Protein AF-M1B037-F1 (afdb_monomer)

Secondary structure (DSSP, 8-state):
--------PPP-TTSPPPPP-SGGGGSS----------------------------------PPPPP----TTHHHHS-------SS---PPPGGGTSSS-------HHHHHHHHHHHHH-----HHHHHHHHHHHHHHHHHHHHHTT--S--TTSPPP----HHHHHHHHGGG---HHHHHHHHHHHHHHHHHTTHHHHHHHHHHHTTSS--

Mean predicted aligned error: 18.03 Å

Organism: Solanum tuberosum (NCBI:txid4113)

pLDDT: mean 73.57, std 20.54, range [32.69, 95.88]

Sequence (213 aa):
MSRLSFRPRPLDIHKKLPIVKSVKDFEDDDSQSNTRNQIIRLAAEAADIEVQHTSSKKFIPEIPIPEYVVVDTYERDYSRTFAQPTSYIHARGARAEIGEFVEYDLDNEDEDWLQDLNRERKALAAEKLETILHKLEVLDHKARERAGVITPTLNSPIPVLLSFDASVEALQSLTIKYGIFQSIYTYWKDKTSMKFLSTYSYTSMIINGHCNQ

Radius of gyration: 34.44 Å; Cα contacts (8 Å, |Δi|>4): 59; chains: 1; bounding box: 87×75×65 Å

Solvent-accessible surface area (backbone atoms only — not comparable to full-atom values): 14804 Å² total; per-residue (Å²): 136,85,77,81,79,84,67,91,67,82,80,60,87,83,61,79,75,88,78,82,86,51,87,74,71,71,77,78,82,87,79,81,90,84,83,91,86,87,90,85,91,86,88,84,91,79,92,78,95,67,92,72,86,72,89,70,82,67,84,66,82,74,76,83,77,83,86,84,79,88,65,89,58,48,75,76,77,51,75,91,76,83,76,85,66,98,60,84,88,79,86,67,72,72,82,79,76,56,80,91,78,67,86,45,76,77,49,73,67,54,50,54,51,52,49,57,58,32,71,82,44,90,74,77,55,69,73,56,49,26,45,50,55,37,50,50,53,53,50,26,52,53,43,27,51,74,72,69,56,78,69,83,56,94,92,56,65,58,80,83,64,58,48,70,68,61,49,51,67,73,49,55,87,72,74,67,58,66,71,58,52,51,52,50,50,52,52,52,51,52,51,52,48,41,68,58,54,57,64,51,52,60,51,52,54,64,66,68,70,77,79,88,131

Structure (mmCIF, N/CA/C/O backbone):
data_AF-M1B037-F1
#
_entry.id   AF-M1B037-F1
#
loop_
_atom_site.group_PDB
_atom_site.id
_atom_site.type_symbol
_atom_site.label_atom_id
_atom_site.label_alt_id
_atom_site.label_comp_id
_atom_site.label_asym_id
_atom_site.label_entity_id
_atom_site.label_seq_id
_atom_site.pdbx_PDB_ins_code
_atom_site.Cartn_x
_atom_site.Cartn_y
_atom_site.Cartn_z
_atom_site.occupancy
_atom_site.B_iso_or_equiv
_atom_site.auth_seq_id
_atom_site.auth_comp_id
_atom_site.auth_asym_id
_atom_site.auth_atom_id
_atom_site.pdbx_PDB_model_num
ATOM 1 N N . MET A 1 1 ? 51.257 -58.776 6.947 1.00 44.53 1 MET A N 1
ATOM 2 C CA . MET A 1 1 ? 50.626 -57.465 6.673 1.00 44.53 1 MET A CA 1
ATOM 3 C C . MET A 1 1 ? 51.730 -56.423 6.549 1.00 44.53 1 MET A C 1
ATOM 5 O O . MET A 1 1 ? 52.360 -56.101 7.548 1.00 44.53 1 MET A O 1
ATOM 9 N N . SER A 1 2 ? 52.047 -55.985 5.327 1.00 52.28 2 SER A N 1
ATOM 10 C CA . SER A 1 2 ? 53.075 -54.962 5.088 1.00 52.28 2 SER A CA 1
ATOM 11 C C . SER A 1 2 ? 52.478 -53.586 5.381 1.00 52.28 2 SER A C 1
ATOM 13 O O . SER A 1 2 ? 51.483 -53.206 4.766 1.00 52.28 2 SER A O 1
ATOM 15 N N . ARG A 1 3 ? 53.036 -52.861 6.358 1.00 64.94 3 ARG A N 1
ATOM 16 C CA . ARG A 1 3 ? 52.638 -51.479 6.657 1.00 64.94 3 ARG A CA 1
ATOM 17 C C . ARG A 1 3 ? 53.020 -50.614 5.457 1.00 64.94 3 ARG A C 1
ATOM 19 O O . ARG A 1 3 ? 54.206 -50.445 5.186 1.00 64.94 3 ARG A O 1
ATOM 26 N N . LEU A 1 4 ? 52.024 -50.064 4.759 1.00 62.50 4 LEU A N 1
ATOM 27 C CA . LEU A 1 4 ? 52.224 -49.012 3.763 1.00 62.50 4 LEU A CA 1
ATOM 28 C C . LEU A 1 4 ? 53.009 -47.880 4.433 1.00 62.50 4 LEU A C 1
ATOM 30 O O . LEU A 1 4 ? 52.524 -47.227 5.357 1.00 62.50 4 LEU A O 1
ATOM 34 N N . SER A 1 5 ? 54.263 -47.700 4.028 1.00 65.44 5 SER A N 1
ATOM 35 C CA . SER A 1 5 ? 55.103 -46.641 4.565 1.00 65.44 5 SER A CA 1
ATOM 36 C C . SER A 1 5 ? 54.577 -45.304 4.053 1.00 65.44 5 SER A C 1
ATOM 38 O O . SER A 1 5 ? 54.835 -44.929 2.907 1.00 65.44 5 SER A O 1
ATOM 40 N N . PHE A 1 6 ? 53.856 -44.571 4.895 1.00 63.38 6 PHE A N 1
ATOM 41 C CA . PHE A 1 6 ? 53.564 -43.168 4.645 1.00 63.38 6 PHE A CA 1
ATOM 42 C C . PHE A 1 6 ? 54.869 -42.391 4.789 1.00 63.38 6 PHE A C 1
ATOM 44 O O . PHE A 1 6 ? 55.281 -42.018 5.884 1.00 63.38 6 PHE A O 1
ATOM 51 N N . ARG A 1 7 ? 55.570 -42.198 3.672 1.00 76.81 7 ARG A N 1
ATOM 52 C CA . ARG A 1 7 ? 56.624 -41.191 3.609 1.00 76.81 7 ARG A CA 1
ATOM 53 C C . ARG A 1 7 ? 55.926 -39.848 3.417 1.00 76.81 7 ARG A C 1
ATOM 55 O O . ARG A 1 7 ? 55.154 -39.748 2.462 1.00 76.81 7 ARG A O 1
ATOM 62 N N . PRO A 1 8 ? 56.170 -38.837 4.263 1.00 71.62 8 PRO A N 1
ATOM 63 C CA . PRO A 1 8 ? 55.706 -37.488 3.981 1.00 71.62 8 PRO A CA 1
ATOM 64 C C . PRO A 1 8 ? 56.330 -37.048 2.652 1.00 71.62 8 PRO A C 1
ATOM 66 O O . PRO A 1 8 ? 57.522 -36.767 2.556 1.00 71.62 8 PRO A O 1
ATOM 69 N N . ARG A 1 9 ? 55.531 -37.102 1.585 1.00 70.88 9 ARG A N 1
ATOM 70 C CA . ARG A 1 9 ? 55.889 -36.576 0.270 1.00 70.88 9 ARG A CA 1
ATOM 71 C C . ARG A 1 9 ? 55.608 -35.075 0.351 1.00 70.88 9 ARG A C 1
ATOM 73 O O . ARG A 1 9 ? 54.485 -34.733 0.720 1.00 70.88 9 ARG A O 1
ATOM 80 N N . PRO A 1 10 ? 56.580 -34.195 0.059 1.00 75.06 10 PRO A N 1
ATOM 81 C CA . PRO A 1 10 ? 56.314 -32.765 -0.020 1.00 75.06 10 PRO A CA 1
ATOM 82 C C . PRO A 1 10 ? 55.111 -32.530 -0.936 1.00 75.06 10 PRO A C 1
ATOM 84 O O . PRO A 1 10 ? 55.075 -33.063 -2.048 1.00 75.06 10 PRO A O 1
ATOM 87 N N . LEU A 1 11 ? 54.103 -31.816 -0.434 1.00 71.31 11 LEU A N 1
ATOM 88 C CA . LEU A 1 11 ? 52.940 -31.449 -1.232 1.00 71.31 11 LEU A CA 1
ATOM 89 C C . LEU A 1 11 ? 53.423 -30.552 -2.371 1.00 71.31 11 LEU A C 1
ATOM 91 O O . LEU A 1 11 ? 54.051 -29.522 -2.134 1.00 71.31 11 LEU A O 1
ATOM 95 N N . ASP A 1 12 ? 53.156 -30.967 -3.604 1.00 77.88 12 ASP A N 1
ATOM 96 C CA . ASP A 1 12 ? 53.435 -30.144 -4.772 1.00 77.88 12 ASP A CA 1
ATOM 97 C C . ASP A 1 12 ? 52.377 -29.040 -4.853 1.00 77.88 12 ASP A C 1
ATOM 99 O O . ASP A 1 12 ? 51.238 -29.284 -5.250 1.00 77.88 12 ASP A O 1
ATOM 103 N N . ILE A 1 13 ? 52.756 -27.826 -4.453 1.00 81.62 13 ILE A N 1
ATOM 104 C CA . ILE A 1 13 ? 51.885 -26.642 -4.455 1.00 81.62 13 ILE A CA 1
ATOM 105 C C . ILE A 1 13 ? 51.474 -26.198 -5.868 1.00 81.62 13 ILE A C 1
ATOM 107 O O . ILE A 1 13 ? 50.550 -25.401 -6.011 1.00 81.62 13 ILE A O 1
ATOM 111 N N . HIS A 1 14 ? 52.134 -26.706 -6.913 1.00 80.88 14 HIS A N 1
ATOM 112 C CA . HIS A 1 14 ? 51.774 -26.443 -8.307 1.00 80.88 14 HIS A CA 1
ATOM 113 C C . HIS A 1 14 ? 50.830 -27.503 -8.881 1.00 80.88 14 HIS A C 1
ATOM 115 O O . HIS A 1 14 ? 50.286 -27.324 -9.977 1.00 80.88 14 HIS A O 1
ATOM 121 N N . LYS A 1 15 ? 50.586 -28.593 -8.145 1.00 82.75 15 LYS A N 1
ATOM 122 C CA . LYS A 1 15 ? 49.604 -29.599 -8.530 1.00 82.75 15 LYS A CA 1
ATOM 123 C C . LYS A 1 15 ? 48.201 -29.019 -8.352 1.00 82.75 15 LYS A C 1
ATOM 125 O O . LYS A 1 15 ? 47.735 -28.816 -7.233 1.00 82.75 15 LYS A O 1
ATOM 130 N N . LYS A 1 16 ? 47.510 -28.769 -9.469 1.00 79.19 16 LYS A N 1
ATOM 131 C CA . LYS A 1 16 ? 46.111 -28.319 -9.459 1.00 79.19 16 LYS A CA 1
ATOM 132 C C . LYS A 1 16 ? 45.246 -29.362 -8.751 1.00 79.19 16 LYS A C 1
ATOM 134 O O . LYS A 1 16 ? 45.268 -30.537 -9.121 1.00 79.19 16 LYS A O 1
ATOM 139 N N . LEU A 1 17 ? 44.503 -28.927 -7.738 1.00 77.81 17 LEU A N 1
ATOM 140 C CA . LEU A 1 17 ? 43.511 -29.766 -7.078 1.00 77.81 17 LEU A CA 1
ATOM 141 C C . LEU A 1 17 ? 42.306 -29.937 -8.014 1.00 77.81 17 LEU A C 1
ATOM 143 O O . LEU A 1 17 ? 41.888 -28.951 -8.628 1.00 77.81 17 LEU A O 1
ATOM 147 N N . PRO A 1 18 ? 41.750 -31.151 -8.147 1.00 74.88 18 PRO A N 1
ATOM 148 C CA . PRO A 1 18 ? 40.480 -31.328 -8.834 1.00 74.88 18 PRO A CA 1
ATOM 149 C C . PRO A 1 18 ? 39.398 -30.573 -8.052 1.00 74.88 18 PRO A C 1
ATOM 151 O O . PRO A 1 18 ? 39.202 -30.808 -6.861 1.00 74.88 18 PRO A O 1
ATOM 154 N N . ILE A 1 19 ? 38.747 -29.615 -8.713 1.00 77.06 19 ILE A N 1
ATOM 155 C CA . ILE A 1 19 ? 37.630 -28.857 -8.146 1.00 77.06 19 ILE A CA 1
ATOM 156 C C . ILE A 1 19 ? 36.355 -29.534 -8.622 1.00 77.06 19 ILE A C 1
ATOM 158 O O . ILE A 1 19 ? 36.081 -29.553 -9.821 1.00 77.06 19 ILE A O 1
ATOM 162 N N . VAL A 1 20 ? 35.585 -30.054 -7.677 1.00 75.19 20 VAL A N 1
ATOM 163 C CA . VAL A 1 20 ? 34.241 -30.571 -7.924 1.00 75.19 20 VAL A CA 1
ATOM 164 C C . VAL A 1 20 ? 33.295 -29.382 -8.063 1.00 75.19 20 VAL A C 1
ATOM 166 O O . VAL A 1 20 ? 33.228 -28.542 -7.163 1.00 75.19 20 VAL A O 1
ATOM 169 N N . LYS A 1 21 ? 32.595 -29.278 -9.195 1.00 76.06 21 LYS A N 1
ATOM 170 C CA . LYS A 1 21 ? 31.658 -28.178 -9.472 1.00 76.06 21 LYS A CA 1
ATOM 171 C C . LYS A 1 21 ? 30.211 -28.594 -9.244 1.00 76.06 21 LYS A C 1
ATOM 173 O O . LYS A 1 21 ? 29.384 -27.744 -8.925 1.00 76.06 21 LYS A O 1
ATOM 178 N N . SER A 1 22 ? 29.905 -29.880 -9.397 1.00 73.50 22 SER A N 1
ATOM 179 C CA . SER A 1 22 ? 28.562 -30.417 -9.199 1.00 73.50 22 SER A CA 1
ATOM 180 C C . SER A 1 22 ? 28.588 -31.822 -8.596 1.00 73.50 22 SER A C 1
ATOM 182 O O . SER A 1 22 ? 29.560 -32.554 -8.746 1.00 73.50 22 SER A O 1
ATOM 184 N N . VAL A 1 23 ? 27.489 -32.229 -7.949 1.00 66.69 23 VAL A N 1
ATOM 185 C CA . VAL A 1 23 ? 27.325 -33.587 -7.385 1.00 66.69 23 VAL A CA 1
ATOM 186 C C . VAL A 1 23 ? 27.396 -34.674 -8.474 1.00 66.69 23 VAL A C 1
ATOM 188 O O . VAL A 1 23 ? 27.691 -35.825 -8.182 1.00 66.69 23 VAL A O 1
ATOM 191 N N . LYS A 1 24 ? 27.187 -34.308 -9.744 1.00 66.38 24 LYS A N 1
ATOM 192 C CA . LYS A 1 24 ? 27.327 -35.202 -10.901 1.00 66.38 24 LYS A CA 1
ATOM 193 C C . LYS A 1 24 ? 28.780 -35.538 -11.242 1.00 66.38 24 LYS A C 1
ATOM 195 O O . LYS A 1 24 ? 29.014 -36.569 -11.857 1.00 66.38 24 LYS A O 1
ATOM 200 N N . ASP A 1 25 ? 29.742 -34.726 -10.800 1.00 63.06 25 ASP A N 1
ATOM 201 C CA . ASP A 1 25 ? 31.170 -34.938 -11.078 1.00 63.06 25 ASP A CA 1
ATOM 202 C C . ASP A 1 25 ? 31.773 -36.076 -10.223 1.00 63.06 25 ASP A C 1
ATOM 204 O O . ASP A 1 25 ? 32.954 -36.385 -10.358 1.00 63.06 25 ASP A O 1
ATOM 208 N N . PHE A 1 26 ? 30.990 -36.689 -9.326 1.00 62.62 26 PHE A N 1
ATOM 209 C CA . PHE A 1 26 ? 31.418 -37.829 -8.507 1.00 62.62 26 PHE A CA 1
ATOM 210 C C . PHE A 1 26 ? 31.247 -39.190 -9.195 1.00 62.62 26 PHE A C 1
ATOM 212 O O . PHE A 1 26 ? 31.821 -40.166 -8.723 1.00 62.62 26 PHE A O 1
ATOM 219 N N . GLU A 1 27 ? 30.481 -39.274 -10.284 1.00 59.19 27 GLU A N 1
ATOM 220 C CA . GLU A 1 27 ? 30.089 -40.561 -10.884 1.00 59.19 27 GLU A CA 1
ATOM 221 C C . GLU A 1 27 ? 31.031 -41.033 -12.013 1.00 59.19 27 GLU A C 1
ATOM 223 O O . GLU A 1 27 ? 30.877 -42.151 -12.495 1.00 59.19 27 GLU A O 1
ATOM 228 N N . ASP A 1 28 ? 32.000 -40.213 -12.448 1.00 57.12 28 ASP A N 1
ATOM 229 C CA . ASP A 1 28 ? 32.722 -40.419 -13.722 1.00 57.12 28 ASP A CA 1
ATOM 230 C C . ASP A 1 28 ? 34.193 -40.886 -13.588 1.00 57.12 28 ASP A C 1
ATOM 232 O O . ASP A 1 28 ? 34.910 -40.938 -14.585 1.00 57.12 28 ASP A O 1
ATOM 236 N N . ASP A 1 29 ? 34.680 -41.242 -12.389 1.00 52.41 29 ASP A N 1
ATOM 237 C CA . ASP A 1 29 ? 36.108 -41.572 -12.161 1.00 52.41 29 ASP A CA 1
ATOM 238 C C . ASP A 1 29 ? 36.366 -43.034 -11.746 1.00 52.41 29 ASP A C 1
ATOM 240 O O . ASP A 1 29 ? 37.023 -43.313 -10.745 1.00 52.41 29 ASP A O 1
ATOM 244 N N . ASP A 1 30 ? 35.878 -43.981 -12.552 1.00 41.03 30 ASP A N 1
ATOM 245 C CA . ASP A 1 30 ? 36.206 -45.411 -12.442 1.00 41.03 30 ASP A CA 1
ATOM 246 C C . ASP A 1 30 ? 36.771 -45.972 -13.769 1.00 41.03 30 ASP A C 1
ATOM 248 O O . ASP A 1 30 ? 36.267 -46.941 -14.333 1.00 41.03 30 ASP A O 1
ATOM 252 N N . SER A 1 31 ? 37.854 -45.392 -14.315 1.00 36.59 31 SER A N 1
ATOM 253 C CA . SER A 1 31 ? 38.720 -46.141 -15.256 1.00 36.59 31 SER A CA 1
ATOM 254 C C . SER A 1 31 ? 40.162 -45.615 -15.419 1.00 36.59 31 SER A C 1
ATOM 256 O O . SER A 1 31 ? 40.457 -44.666 -16.130 1.00 36.59 31 SER A O 1
ATOM 258 N N . GLN A 1 32 ? 41.087 -46.360 -14.804 1.00 35.56 32 GLN A N 1
ATOM 259 C CA . GLN A 1 32 ? 42.407 -46.773 -15.316 1.00 35.56 32 GLN A CA 1
ATOM 260 C C . GLN A 1 32 ? 43.392 -45.740 -15.922 1.00 35.56 32 GLN A C 1
ATOM 262 O O . GLN A 1 32 ? 43.312 -45.336 -17.074 1.00 35.56 32 GLN A O 1
ATOM 267 N N . SER A 1 33 ? 44.489 -45.536 -15.177 1.00 40.16 33 SER A N 1
ATOM 268 C CA . SER A 1 33 ? 45.890 -45.720 -15.616 1.00 40.16 33 SER A CA 1
ATOM 269 C C . SER A 1 33 ? 46.220 -45.447 -17.094 1.00 40.16 33 SER A C 1
ATOM 271 O O . SER A 1 33 ? 45.993 -46.310 -17.938 1.00 40.16 33 SER A O 1
ATOM 273 N N . ASN A 1 34 ? 47.013 -44.403 -17.372 1.00 33.03 34 ASN A N 1
ATOM 274 C CA . ASN A 1 34 ? 48.073 -44.547 -18.372 1.00 33.03 34 ASN A CA 1
ATOM 275 C C . ASN A 1 34 ? 49.327 -43.720 -18.072 1.00 33.03 34 ASN A C 1
ATOM 277 O O . ASN A 1 34 ? 49.324 -42.504 -17.899 1.00 33.03 34 ASN A O 1
ATOM 281 N N . THR A 1 35 ? 50.422 -44.466 -18.003 1.00 35.28 35 THR A N 1
ATOM 282 C CA . THR A 1 35 ? 51.806 -44.026 -17.862 1.00 35.28 35 THR A CA 1
ATOM 283 C C . THR A 1 35 ? 52.361 -43.732 -19.262 1.00 35.28 35 THR A C 1
ATOM 285 O O . THR A 1 35 ? 51.946 -44.394 -20.208 1.00 35.28 35 THR A O 1
ATOM 288 N N . ARG A 1 36 ? 53.422 -42.905 -19.343 1.00 34.00 36 ARG A N 1
ATOM 289 C CA . ARG A 1 36 ? 54.514 -42.962 -20.354 1.00 34.00 36 ARG A CA 1
ATOM 290 C C . ARG A 1 36 ? 54.384 -42.037 -21.580 1.00 34.00 36 ARG A C 1
ATOM 292 O O . ARG A 1 36 ? 53.409 -42.119 -22.309 1.00 34.00 36 ARG A O 1
ATOM 299 N N . ASN A 1 37 ? 55.421 -41.199 -21.769 1.00 33.72 37 ASN A N 1
ATOM 300 C CA . ASN A 1 37 ? 56.045 -40.674 -23.014 1.00 33.72 37 ASN A CA 1
ATOM 301 C C . ASN A 1 37 ? 56.739 -39.333 -22.658 1.00 33.72 37 ASN A C 1
ATOM 303 O O . ASN A 1 37 ? 56.068 -38.323 -22.516 1.00 33.72 37 ASN A O 1
ATOM 307 N N . GLN A 1 38 ? 57.998 -39.230 -22.212 1.00 36.53 38 GLN A N 1
ATOM 308 C CA . GLN A 1 38 ? 59.303 -39.590 -22.793 1.00 36.53 38 GLN A CA 1
ATOM 309 C C . GLN A 1 38 ? 59.711 -38.818 -24.086 1.00 36.53 38 GLN A C 1
ATOM 311 O O . GLN A 1 38 ? 59.417 -39.248 -25.188 1.00 36.53 38 GLN A O 1
ATOM 316 N N . ILE A 1 39 ? 60.539 -37.775 -23.844 1.00 42.75 39 ILE A N 1
ATOM 317 C CA . ILE A 1 39 ? 61.789 -37.323 -24.522 1.00 42.75 39 ILE A CA 1
ATOM 318 C C . ILE A 1 39 ? 61.742 -36.332 -25.737 1.00 42.75 39 ILE A C 1
ATOM 320 O O . ILE A 1 39 ? 61.012 -36.523 -26.697 1.00 42.75 39 ILE A O 1
ATOM 324 N N . ILE A 1 40 ? 62.708 -35.380 -25.692 1.00 35.03 40 ILE A N 1
ATOM 325 C CA . ILE A 1 40 ? 63.546 -34.739 -26.760 1.00 35.03 40 ILE A CA 1
ATOM 326 C C . ILE A 1 40 ? 63.123 -33.303 -27.164 1.00 35.03 40 ILE A C 1
ATOM 328 O O . ILE A 1 40 ? 62.088 -33.126 -27.782 1.00 35.03 40 ILE A O 1
ATOM 332 N N . ARG A 1 41 ? 63.759 -32.207 -26.687 1.00 35.97 41 ARG A N 1
ATOM 333 C CA . ARG A 1 41 ? 65.075 -31.569 -27.026 1.00 35.97 41 ARG A CA 1
ATOM 334 C C . ARG A 1 41 ? 65.222 -31.106 -28.496 1.00 35.97 41 ARG A C 1
ATOM 336 O O . ARG A 1 41 ? 65.415 -31.952 -29.349 1.00 35.97 41 ARG A O 1
ATOM 343 N N . LEU A 1 42 ? 65.313 -29.796 -28.769 1.00 34.38 42 LEU A N 1
ATOM 344 C CA . LEU A 1 42 ? 66.545 -29.024 -29.081 1.00 34.38 42 LEU A CA 1
ATOM 345 C C . LEU A 1 42 ? 66.226 -27.682 -29.791 1.00 34.38 42 LEU A C 1
ATOM 347 O O . LEU A 1 42 ? 65.181 -27.519 -30.405 1.00 34.38 42 LEU A O 1
ATOM 351 N N . ALA A 1 43 ? 67.161 -26.743 -29.639 1.00 36.75 43 ALA A N 1
ATOM 352 C CA . ALA A 1 43 ? 67.192 -25.337 -30.045 1.00 36.75 43 ALA A CA 1
ATOM 353 C C . ALA A 1 43 ? 67.131 -25.044 -31.561 1.00 36.75 43 ALA A C 1
ATOM 355 O O . ALA A 1 43 ? 67.559 -25.883 -32.348 1.00 36.75 43 ALA A O 1
ATOM 356 N N . ALA A 1 44 ? 66.741 -23.815 -31.938 1.00 32.81 44 ALA A N 1
ATOM 357 C CA . ALA A 1 44 ? 67.608 -22.831 -32.622 1.00 32.81 44 ALA A CA 1
ATOM 358 C C . ALA A 1 44 ? 66.837 -21.555 -33.036 1.00 32.81 44 ALA A C 1
ATOM 360 O O . ALA A 1 44 ? 65.683 -21.612 -33.450 1.00 32.81 44 ALA A O 1
ATOM 361 N N . GLU A 1 45 ? 67.524 -20.419 -32.902 1.00 38.28 45 GLU A N 1
ATOM 362 C CA . GLU A 1 45 ? 67.218 -19.078 -33.415 1.00 38.28 45 GLU A CA 1
ATOM 363 C C . GLU A 1 45 ? 66.910 -19.020 -34.919 1.00 38.28 45 GLU A C 1
ATOM 365 O O . GLU A 1 45 ? 67.582 -19.678 -35.708 1.00 38.28 45 GLU A O 1
ATOM 370 N N . ALA A 1 46 ? 65.993 -18.130 -35.312 1.00 32.69 46 ALA A N 1
ATOM 371 C CA . ALA A 1 46 ? 66.254 -16.954 -36.160 1.00 32.69 46 ALA A CA 1
ATOM 372 C C . ALA A 1 46 ? 64.932 -16.395 -36.716 1.00 32.69 46 ALA A C 1
ATOM 374 O O . ALA A 1 46 ? 63.979 -17.126 -36.970 1.00 32.69 46 ALA A O 1
ATOM 375 N N . ALA A 1 47 ? 64.891 -15.073 -36.840 1.00 42.88 47 ALA A N 1
ATOM 376 C CA . ALA A 1 47 ? 63.767 -14.280 -37.308 1.00 42.88 47 ALA A CA 1
ATOM 377 C C . ALA A 1 47 ? 63.318 -14.653 -38.729 1.00 42.88 47 ALA A C 1
ATOM 379 O O . ALA A 1 47 ? 64.162 -14.878 -39.586 1.00 42.88 47 ALA A O 1
ATOM 380 N N . ASP A 1 48 ? 62.005 -14.644 -38.971 1.00 33.78 48 ASP A N 1
ATOM 381 C CA . ASP A 1 48 ? 61.403 -13.804 -40.009 1.00 33.78 48 ASP A CA 1
ATOM 382 C C . ASP A 1 48 ? 59.871 -13.781 -39.890 1.00 33.78 48 ASP A C 1
ATOM 384 O O . ASP A 1 48 ? 59.226 -14.681 -39.351 1.00 33.78 48 ASP A O 1
ATOM 388 N N . ILE A 1 49 ? 59.310 -12.654 -40.316 1.00 48.28 49 ILE A N 1
ATOM 389 C CA . ILE A 1 49 ? 57.905 -12.274 -40.216 1.00 48.28 49 ILE A CA 1
ATOM 390 C C . ILE A 1 49 ? 57.074 -13.153 -41.153 1.00 48.28 49 ILE A C 1
ATOM 392 O O . ILE A 1 49 ? 57.022 -12.916 -42.353 1.00 48.28 49 ILE A O 1
ATOM 396 N N . GLU A 1 50 ? 56.346 -14.111 -40.589 1.00 37.84 50 GLU A N 1
ATOM 397 C CA . GLU A 1 50 ? 55.145 -14.664 -41.207 1.00 37.84 50 GLU A CA 1
ATOM 398 C C . GLU A 1 50 ? 54.185 -15.079 -40.090 1.00 37.84 50 GLU A C 1
ATOM 400 O O . GLU A 1 50 ? 54.546 -15.809 -39.165 1.00 37.84 50 GLU A O 1
ATOM 405 N N . VAL A 1 51 ? 52.963 -14.541 -40.122 1.00 42.16 51 VAL A N 1
ATOM 406 C CA . VAL A 1 51 ? 51.929 -14.782 -39.109 1.00 42.16 51 VAL A CA 1
ATOM 407 C C . VAL A 1 51 ? 51.468 -16.236 -39.222 1.00 42.16 51 VAL A C 1
ATOM 409 O O . VAL A 1 51 ? 50.489 -16.556 -39.891 1.00 42.16 51 VAL A O 1
ATOM 412 N N . GLN A 1 52 ? 52.191 -17.136 -38.558 1.00 35.88 52 GLN A N 1
ATOM 413 C CA . GLN A 1 52 ? 51.740 -18.495 -38.312 1.00 35.88 52 GLN A CA 1
ATOM 414 C C . GLN A 1 52 ? 50.532 -18.434 -37.380 1.00 35.88 52 GLN A C 1
ATOM 416 O O . GLN A 1 52 ? 50.627 -18.047 -36.212 1.00 35.88 52 GLN A O 1
ATOM 421 N N . HIS A 1 53 ? 49.382 -18.840 -37.913 1.00 48.47 53 HIS A N 1
ATOM 422 C CA . HIS A 1 53 ? 48.172 -19.132 -37.162 1.00 48.47 53 HIS A CA 1
ATOM 423 C C . HIS A 1 53 ? 48.457 -20.315 -36.222 1.00 48.47 53 HIS A C 1
ATOM 425 O O . HIS A 1 53 ? 48.193 -21.475 -36.531 1.00 48.47 5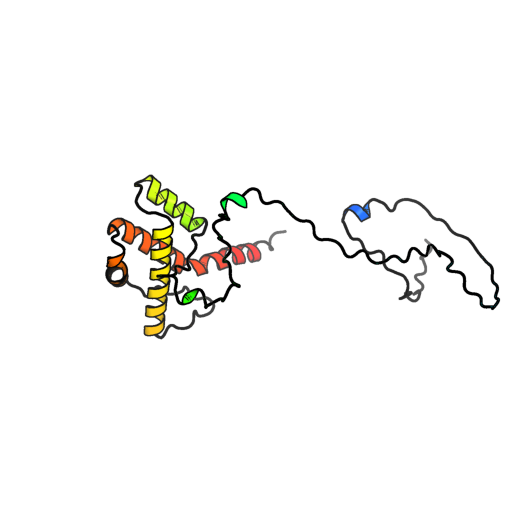3 HIS A O 1
ATOM 431 N N . THR A 1 54 ? 49.081 -20.028 -35.080 1.00 36.72 54 THR A N 1
ATOM 432 C CA . THR A 1 54 ? 49.315 -21.017 -34.034 1.00 36.72 54 THR A CA 1
ATOM 433 C C . THR A 1 54 ? 47.990 -21.251 -33.326 1.00 36.72 54 THR A C 1
ATOM 435 O O . THR A 1 54 ? 47.470 -20.385 -32.621 1.00 36.72 54 THR A O 1
ATOM 438 N N . SER A 1 55 ? 47.427 -22.444 -33.515 1.00 50.53 55 SER A N 1
ATOM 439 C CA . SER A 1 55 ? 46.290 -22.959 -32.755 1.00 50.53 55 SER A CA 1
ATOM 440 C C . SER A 1 55 ? 46.706 -23.209 -31.301 1.00 50.53 55 SER A C 1
ATOM 442 O O . SER A 1 55 ? 46.763 -24.340 -30.821 1.00 50.53 55 SER A O 1
ATOM 444 N N . SER A 1 56 ? 47.036 -22.142 -30.584 1.00 45.81 56 SER A N 1
ATOM 445 C CA . SER A 1 56 ? 47.176 -22.154 -29.141 1.00 45.81 56 SER A CA 1
ATOM 446 C C . SER A 1 56 ? 45.782 -21.930 -28.566 1.00 45.81 56 SER A C 1
ATOM 448 O O . SER A 1 56 ? 45.360 -20.801 -28.324 1.00 45.81 56 SER A O 1
ATOM 450 N N . LYS A 1 57 ? 45.034 -23.024 -28.357 1.00 54.34 57 LYS A N 1
ATOM 451 C CA . LYS A 1 57 ? 43.864 -23.017 -27.467 1.00 54.34 57 LYS A CA 1
ATOM 452 C C . LYS A 1 57 ? 44.363 -22.739 -26.049 1.00 54.34 57 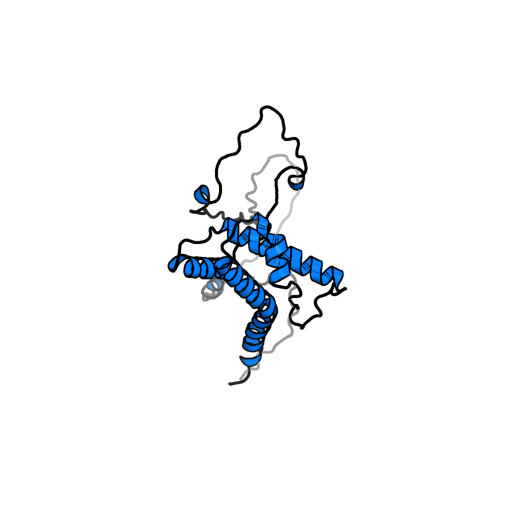LYS A C 1
ATOM 454 O O . LYS A 1 57 ? 44.524 -23.638 -25.229 1.00 54.34 57 LYS A O 1
ATOM 459 N N . LYS A 1 58 ? 44.657 -21.469 -25.774 1.00 54.84 58 LYS A N 1
ATOM 460 C CA . LYS A 1 58 ? 44.681 -20.936 -24.421 1.00 54.84 58 LYS A CA 1
ATOM 461 C C . LYS A 1 58 ? 43.270 -21.184 -23.898 1.00 54.84 58 LYS A C 1
ATOM 463 O O . LYS A 1 58 ? 42.311 -20.741 -24.524 1.00 54.84 58 LYS A O 1
ATOM 468 N N . PHE A 1 59 ? 43.140 -21.937 -22.809 1.00 57.56 59 PHE A N 1
ATOM 469 C CA . PHE A 1 59 ? 41.924 -21.939 -22.002 1.00 57.56 59 PHE A CA 1
ATOM 470 C C . PHE A 1 59 ? 41.743 -20.503 -21.500 1.00 57.56 59 PHE A C 1
ATOM 472 O O . PHE A 1 59 ? 42.256 -20.129 -20.448 1.00 57.56 59 PHE A O 1
ATOM 479 N N . ILE A 1 60 ? 41.102 -19.669 -22.316 1.00 63.81 60 ILE A N 1
ATOM 480 C CA . ILE A 1 60 ? 40.505 -18.431 -21.850 1.00 63.81 60 ILE A CA 1
ATOM 481 C C . ILE A 1 60 ? 39.405 -18.918 -20.906 1.00 63.81 60 ILE A C 1
ATOM 483 O O . ILE A 1 60 ? 38.580 -19.722 -21.347 1.00 63.81 60 ILE A O 1
ATOM 487 N N . PRO A 1 61 ? 39.418 -18.555 -19.614 1.00 65.69 61 PRO A N 1
ATOM 488 C CA . PRO A 1 61 ? 38.261 -18.798 -18.775 1.00 65.69 61 PRO A CA 1
ATOM 489 C C . PRO A 1 61 ? 37.097 -18.056 -19.429 1.00 65.69 61 PRO A C 1
ATOM 491 O O . PRO A 1 61 ? 37.063 -16.827 -19.431 1.00 65.69 61 PRO A O 1
ATOM 494 N N . GLU A 1 62 ? 36.217 -18.809 -20.085 1.00 76.25 62 GLU A N 1
ATOM 495 C CA . GLU A 1 62 ? 34.989 -18.283 -20.657 1.00 76.25 62 GLU A CA 1
ATOM 496 C C . GLU A 1 62 ? 34.206 -17.675 -19.500 1.00 76.25 62 GLU A C 1
ATOM 498 O O . GLU A 1 62 ? 33.872 -18.360 -18.529 1.00 76.25 62 GLU A O 1
ATOM 503 N N . ILE A 1 63 ? 34.037 -16.355 -19.550 1.00 82.25 63 ILE A N 1
ATOM 504 C CA . ILE A 1 63 ? 33.275 -15.635 -18.539 1.00 82.25 63 ILE A CA 1
ATOM 505 C C . ILE A 1 63 ? 31.837 -16.139 -18.686 1.00 82.25 63 ILE A C 1
ATOM 507 O O . ILE A 1 63 ? 31.271 -15.974 -19.769 1.00 82.25 63 ILE A O 1
ATOM 511 N N . PRO A 1 64 ? 31.254 -16.777 -17.657 1.00 86.75 64 PRO A N 1
ATOM 512 C CA . PRO A 1 64 ? 29.906 -17.308 -17.764 1.00 86.75 64 PRO A CA 1
ATOM 513 C C . PRO A 1 64 ? 28.931 -16.169 -18.072 1.00 86.75 64 PRO A C 1
ATOM 515 O O . PRO A 1 64 ? 28.931 -15.135 -17.401 1.00 86.75 64 PRO A O 1
ATOM 518 N N . ILE A 1 65 ? 28.119 -16.366 -19.109 1.00 88.50 65 ILE A N 1
ATOM 519 C CA . ILE A 1 65 ? 27.054 -15.442 -19.497 1.00 88.50 65 ILE A CA 1
ATOM 520 C C . ILE A 1 65 ? 25.838 -15.757 -18.613 1.00 88.50 65 ILE A C 1
ATOM 522 O O . ILE A 1 65 ? 25.468 -16.929 -18.519 1.00 88.50 65 ILE A O 1
ATOM 526 N N . PRO A 1 66 ? 25.219 -14.764 -17.950 1.00 92.88 66 PRO A N 1
ATOM 527 C CA . PRO A 1 66 ? 24.025 -15.009 -17.152 1.00 92.88 66 PRO A CA 1
ATOM 528 C C . PRO A 1 66 ? 22.863 -15.470 -18.038 1.00 92.88 66 PRO A C 1
ATOM 530 O O . PRO A 1 66 ? 22.637 -14.930 -19.123 1.00 92.88 66 PRO A O 1
ATOM 533 N N . GLU A 1 67 ? 22.107 -16.450 -17.552 1.00 92.25 67 GLU A N 1
ATOM 534 C CA . GLU A 1 67 ? 20.839 -16.843 -18.164 1.00 92.25 67 GLU A CA 1
ATOM 535 C C . GLU A 1 67 ? 19.770 -15.784 -17.865 1.00 92.25 67 GLU A C 1
ATOM 537 O O . GLU A 1 67 ? 19.742 -15.202 -16.777 1.00 92.25 67 GLU A O 1
ATOM 542 N N . TYR A 1 68 ? 18.889 -15.526 -18.833 1.00 90.06 68 TYR A N 1
ATOM 543 C CA . TYR A 1 68 ? 17.723 -14.669 -18.632 1.00 90.06 68 TYR A CA 1
ATOM 544 C C . TYR A 1 68 ? 16.461 -15.522 -18.527 1.00 90.06 68 TYR A C 1
ATOM 546 O O . TYR A 1 68 ? 16.347 -16.575 -19.155 1.00 90.06 68 TYR A O 1
ATOM 554 N N . VAL A 1 69 ? 15.501 -15.039 -17.745 1.00 93.25 69 VAL A N 1
ATOM 555 C CA . VAL A 1 69 ? 14.204 -15.686 -17.547 1.00 93.25 69 VAL A CA 1
ATOM 556 C C . VAL A 1 69 ? 13.125 -14.769 -18.102 1.00 93.25 69 VAL A C 1
ATOM 558 O O . VAL A 1 69 ? 13.114 -13.571 -17.816 1.00 93.25 69 VAL A O 1
ATOM 561 N N . VAL A 1 70 ? 12.226 -15.328 -18.910 1.00 91.31 70 VAL A N 1
ATOM 562 C CA . VAL A 1 70 ? 11.022 -14.624 -19.361 1.00 91.31 70 VAL A CA 1
ATOM 563 C C . VAL A 1 70 ? 9.969 -14.751 -18.267 1.00 91.31 70 VAL A C 1
ATOM 565 O O . VAL A 1 70 ? 9.663 -15.856 -17.829 1.00 91.31 70 VAL A O 1
ATOM 568 N N . VAL A 1 71 ? 9.448 -13.615 -17.808 1.00 95.19 71 VAL A N 1
ATOM 569 C CA . VAL A 1 71 ? 8.429 -13.556 -16.756 1.00 95.19 71 VAL A CA 1
ATOM 570 C C . VAL A 1 71 ? 7.063 -13.376 -17.408 1.00 95.19 71 VAL A C 1
ATOM 572 O O . VAL A 1 71 ? 6.793 -12.333 -18.002 1.00 95.19 71 VAL A O 1
ATOM 575 N N . ASP A 1 72 ? 6.193 -14.375 -17.273 1.00 95.00 72 ASP A N 1
ATOM 576 C CA . ASP A 1 72 ? 4.876 -14.389 -17.925 1.00 95.00 72 ASP A CA 1
ATOM 577 C C . ASP A 1 72 ? 3.963 -13.231 -17.481 1.00 95.00 72 ASP A C 1
ATOM 579 O O . ASP A 1 72 ? 3.119 -12.768 -18.249 1.00 95.00 72 ASP A O 1
ATOM 583 N N . THR A 1 73 ? 4.127 -12.734 -16.251 1.00 94.81 73 THR A N 1
ATOM 584 C CA . THR A 1 73 ? 3.307 -11.643 -15.697 1.00 94.81 73 THR A CA 1
ATOM 585 C C . THR A 1 73 ? 3.783 -10.249 -16.104 1.00 94.81 73 THR A C 1
ATOM 587 O O . THR A 1 73 ? 3.061 -9.282 -15.877 1.00 94.81 73 THR A O 1
ATOM 590 N N . TYR A 1 74 ? 4.941 -10.126 -16.765 1.00 93.19 74 TYR A N 1
ATOM 591 C CA . TYR A 1 74 ? 5.596 -8.840 -17.027 1.00 93.19 74 TYR A CA 1
ATOM 592 C C . TYR A 1 74 ? 4.684 -7.813 -17.714 1.00 93.19 74 TYR A C 1
ATOM 594 O O . TYR A 1 74 ? 4.573 -6.678 -17.259 1.00 93.19 74 TYR A O 1
ATOM 602 N N . GLU A 1 75 ? 3.981 -8.217 -18.776 1.00 91.75 75 GLU A N 1
ATOM 603 C CA . GLU A 1 75 ? 3.078 -7.327 -19.527 1.00 91.75 75 GLU A CA 1
ATOM 604 C C . GLU A 1 75 ? 1.836 -6.909 -18.728 1.00 91.75 75 GLU A C 1
ATOM 606 O O . GLU A 1 75 ? 1.158 -5.943 -19.077 1.00 91.75 75 GLU A O 1
ATOM 611 N N . ARG A 1 76 ? 1.513 -7.657 -17.671 1.00 90.06 76 ARG A N 1
ATOM 612 C CA . ARG A 1 76 ? 0.396 -7.383 -16.768 1.00 90.06 76 ARG A CA 1
ATOM 613 C C . ARG A 1 76 ? 0.815 -6.430 -15.650 1.00 90.06 76 ARG A C 1
ATOM 615 O O . ARG A 1 76 ? 0.042 -5.545 -15.300 1.00 90.06 76 ARG A O 1
ATOM 622 N N . ASP A 1 77 ? 2.029 -6.608 -15.139 1.00 90.94 77 ASP A N 1
ATOM 623 C CA . ASP A 1 77 ? 2.572 -5.856 -14.005 1.00 90.94 77 ASP A CA 1
ATOM 624 C C . ASP A 1 77 ? 3.134 -4.490 -14.445 1.00 90.94 77 ASP A C 1
ATOM 626 O O . ASP A 1 77 ? 3.067 -3.511 -13.704 1.00 90.94 77 ASP A O 1
ATOM 630 N N . TYR A 1 78 ? 3.638 -4.388 -15.682 1.00 90.50 78 TYR A N 1
ATOM 631 C CA . TYR A 1 78 ? 4.214 -3.161 -16.233 1.00 90.50 78 TYR A CA 1
ATOM 632 C C . TYR A 1 78 ? 3.415 -2.638 -17.428 1.00 90.50 78 TYR A C 1
ATOM 634 O O . TYR A 1 78 ? 3.569 -3.077 -18.568 1.00 90.50 78 TYR A O 1
ATOM 642 N N . SER A 1 79 ? 2.591 -1.618 -17.184 1.00 89.94 79 SER A N 1
ATOM 643 C CA . SER A 1 79 ? 1.856 -0.936 -18.253 1.00 89.94 79 SER A CA 1
ATOM 644 C C . SER A 1 79 ? 2.776 -0.066 -19.128 1.00 89.94 79 SER A C 1
ATOM 646 O O . SER A 1 79 ? 3.609 0.694 -18.631 1.00 89.94 79 SER A O 1
ATOM 648 N N . ARG A 1 80 ? 2.595 -0.117 -20.454 1.00 89.31 80 ARG A N 1
ATOM 649 C CA . ARG A 1 80 ? 3.378 0.659 -21.437 1.00 89.31 80 ARG A CA 1
ATOM 650 C C . ARG A 1 80 ? 2.827 2.079 -21.623 1.00 89.31 80 ARG A C 1
ATOM 652 O O . ARG A 1 80 ? 2.381 2.444 -22.707 1.00 89.31 80 ARG A O 1
ATOM 659 N N . THR A 1 81 ? 2.820 2.875 -20.558 1.00 90.88 81 THR A N 1
ATOM 660 C CA . THR A 1 81 ? 2.221 4.228 -20.540 1.00 90.88 81 THR A CA 1
ATOM 661 C C . THR A 1 81 ? 3.211 5.358 -20.832 1.00 90.88 81 THR A C 1
ATOM 663 O O . THR A 1 81 ? 2.806 6.511 -20.971 1.00 90.88 81 THR A O 1
ATOM 666 N N . PHE A 1 82 ? 4.507 5.055 -20.953 1.00 90.62 82 PHE A N 1
ATOM 667 C CA . PHE A 1 82 ? 5.533 6.061 -21.215 1.00 90.62 82 PHE A CA 1
ATOM 668 C C . PHE A 1 82 ? 5.410 6.646 -22.631 1.00 90.62 82 PHE A C 1
ATOM 670 O O . PHE A 1 82 ? 5.611 5.950 -23.626 1.00 90.62 82 PHE A O 1
ATOM 677 N N . ALA A 1 83 ? 5.138 7.950 -22.717 1.00 92.38 83 ALA A N 1
ATOM 678 C CA . ALA A 1 83 ? 5.180 8.715 -23.958 1.00 92.38 83 ALA A CA 1
ATOM 679 C C . ALA A 1 83 ? 6.512 9.470 -24.052 1.00 92.38 83 ALA A C 1
ATOM 681 O O . ALA A 1 83 ? 6.785 10.360 -23.245 1.00 92.38 83 ALA A O 1
ATOM 682 N N . GLN A 1 84 ? 7.346 9.117 -25.034 1.00 93.12 84 GLN A N 1
ATOM 683 C CA . GLN A 1 84 ? 8.663 9.728 -25.201 1.00 93.12 84 GLN A CA 1
ATOM 684 C C . GLN A 1 84 ? 8.533 11.226 -25.545 1.00 93.12 84 GLN A C 1
ATOM 686 O O . GLN A 1 84 ? 7.935 11.562 -26.571 1.00 93.12 84 GLN A O 1
ATOM 691 N N . PRO A 1 85 ? 9.101 12.137 -24.731 1.00 93.44 85 PRO A N 1
ATOM 692 C CA . PRO A 1 85 ? 9.095 13.561 -25.039 1.00 93.44 85 PRO A CA 1
ATOM 693 C C . PRO A 1 85 ? 10.046 13.892 -26.198 1.00 93.44 85 PRO A C 1
ATOM 695 O O . PRO A 1 85 ? 11.002 13.169 -26.477 1.00 93.44 85 PRO A O 1
ATOM 698 N N . THR A 1 86 ? 9.815 15.031 -26.854 1.00 95.88 86 THR A N 1
ATOM 699 C CA . THR A 1 86 ? 10.672 15.530 -27.948 1.00 95.88 86 THR A CA 1
ATOM 700 C C . THR A 1 86 ? 12.008 16.097 -27.461 1.00 95.88 86 THR A C 1
ATOM 702 O O . THR A 1 86 ? 12.916 16.311 -28.260 1.00 95.88 86 THR A O 1
ATOM 705 N N . SER A 1 87 ? 12.130 16.376 -26.163 1.00 94.94 87 SER A N 1
ATOM 706 C CA . SER A 1 87 ? 13.347 16.846 -25.498 1.00 94.94 87 SER A CA 1
ATOM 707 C C . SER A 1 87 ? 13.915 15.771 -24.572 1.00 94.94 87 SER A C 1
ATOM 709 O O . SER A 1 87 ? 13.232 14.812 -24.221 1.00 94.94 87 SER A O 1
ATOM 711 N N . TYR A 1 88 ? 15.151 15.953 -24.106 1.00 94.06 88 TYR A N 1
ATOM 712 C CA . TYR A 1 88 ? 15.710 15.092 -23.062 1.00 94.06 88 TYR A CA 1
ATOM 713 C C . TYR A 1 88 ? 14.943 15.219 -21.740 1.00 94.06 88 TYR A C 1
ATOM 715 O O . TYR A 1 88 ? 14.327 16.246 -21.448 1.00 94.06 88 TYR A O 1
ATOM 723 N N . ILE A 1 89 ? 14.965 14.145 -20.948 1.00 89.94 89 ILE A N 1
ATOM 724 C CA . ILE A 1 89 ? 14.301 14.086 -19.644 1.00 89.94 89 ILE A CA 1
ATOM 725 C C . ILE A 1 89 ? 15.094 14.947 -18.661 1.00 89.94 89 ILE A C 1
ATOM 727 O O . ILE A 1 89 ? 16.241 14.646 -18.334 1.00 89.94 89 ILE A O 1
ATOM 731 N N . HIS A 1 90 ? 14.462 16.001 -18.155 1.00 88.75 90 HIS A N 1
ATOM 732 C CA . HIS A 1 90 ? 14.980 16.790 -17.044 1.00 88.75 90 HIS A CA 1
ATOM 733 C C . HIS A 1 90 ? 14.321 16.297 -15.758 1.00 88.75 90 HIS A C 1
ATOM 735 O O . HIS A 1 90 ? 13.224 16.730 -15.409 1.00 88.75 90 HIS A O 1
ATOM 741 N N . ALA A 1 91 ? 14.966 15.357 -15.069 1.00 79.56 91 ALA A N 1
ATOM 742 C CA . ALA A 1 91 ? 14.424 14.809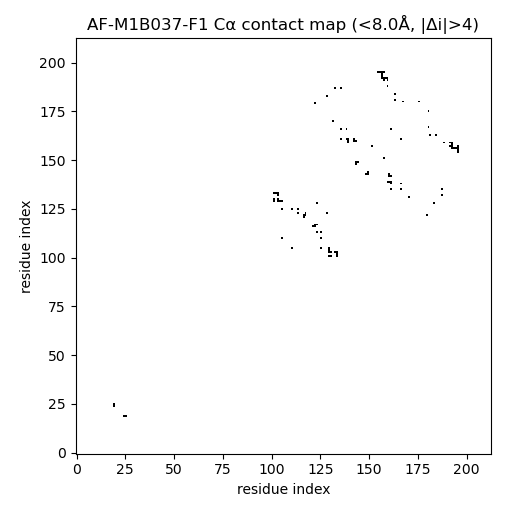 -13.834 1.00 79.56 91 ALA A CA 1
ATOM 743 C C . ALA A 1 91 ? 14.373 15.892 -12.741 1.00 79.56 91 ALA A C 1
ATOM 745 O O . ALA A 1 91 ? 15.398 16.453 -12.352 1.00 79.56 91 ALA A O 1
ATOM 746 N N . ARG A 1 92 ? 13.174 16.165 -12.222 1.00 75.00 92 ARG A N 1
ATOM 747 C CA . ARG A 1 92 ? 12.992 16.735 -10.882 1.00 75.00 92 ARG A CA 1
ATOM 748 C C . ARG A 1 92 ? 12.665 15.598 -9.919 1.00 75.00 92 ARG A C 1
ATOM 750 O O . ARG A 1 92 ? 12.174 14.556 -10.343 1.00 75.00 92 ARG A O 1
ATOM 757 N N . GLY A 1 93 ? 12.988 15.766 -8.636 1.00 71.19 93 GLY A N 1
ATOM 758 C CA . GLY A 1 93 ? 12.735 14.730 -7.634 1.00 71.19 93 GLY A CA 1
ATOM 759 C C . GLY A 1 93 ? 11.256 14.343 -7.614 1.00 71.19 93 GLY A C 1
ATOM 760 O O . GLY A 1 93 ? 10.406 15.199 -7.381 1.00 71.19 93 GLY A O 1
ATOM 761 N N . ALA A 1 94 ? 10.962 13.059 -7.833 1.00 59.72 94 ALA A N 1
ATOM 762 C CA . ALA A 1 94 ? 9.603 12.524 -7.969 1.00 59.72 94 ALA A CA 1
ATOM 763 C C . ALA A 1 94 ? 8.677 12.859 -6.780 1.00 59.72 94 ALA A C 1
ATOM 765 O O . ALA A 1 94 ? 7.463 12.937 -6.932 1.00 59.72 94 ALA A O 1
ATOM 766 N N . ARG A 1 95 ? 9.255 13.117 -5.600 1.00 56.31 95 ARG A N 1
ATOM 767 C CA . ARG A 1 95 ? 8.525 13.384 -4.352 1.00 56.31 95 ARG A CA 1
ATOM 768 C C . ARG A 1 95 ? 7.945 14.800 -4.239 1.00 56.31 95 ARG A C 1
ATOM 770 O O . ARG A 1 95 ? 7.194 15.060 -3.309 1.00 56.31 95 ARG A O 1
ATOM 777 N N . ALA A 1 96 ? 8.311 15.725 -5.128 1.00 56.19 96 ALA A N 1
ATOM 778 C CA . ALA A 1 96 ? 7.874 17.120 -5.028 1.00 56.19 96 ALA A CA 1
ATOM 779 C C . ALA A 1 96 ? 6.486 17.386 -5.645 1.00 56.19 96 ALA A C 1
ATOM 781 O O . ALA A 1 96 ? 5.886 18.407 -5.321 1.00 56.19 96 ALA A O 1
ATOM 782 N N . GLU A 1 97 ? 5.979 16.502 -6.518 1.00 52.94 97 GLU A N 1
ATOM 783 C CA . GLU A 1 97 ? 4.785 16.788 -7.341 1.00 52.94 97 GLU A CA 1
ATOM 784 C C . GLU A 1 97 ? 3.680 15.708 -7.291 1.00 52.94 97 GLU A C 1
ATOM 786 O O . GLU A 1 97 ? 2.573 15.954 -7.768 1.00 52.94 97 GLU A O 1
ATOM 791 N N . ILE A 1 98 ? 3.918 14.538 -6.682 1.00 55.81 98 ILE A N 1
ATOM 792 C CA . ILE A 1 98 ? 2.952 13.421 -6.655 1.00 55.81 98 ILE A CA 1
ATOM 793 C C . ILE A 1 98 ? 2.275 13.335 -5.282 1.00 55.81 98 ILE A C 1
ATOM 795 O O . ILE A 1 98 ? 2.773 12.636 -4.411 1.00 55.81 98 ILE A O 1
ATOM 799 N N . GLY A 1 99 ? 1.144 14.033 -5.122 1.00 62.31 99 GLY A N 1
ATOM 800 C CA . GLY A 1 99 ? 0.061 13.736 -4.163 1.00 62.31 99 GLY A CA 1
ATOM 801 C C . GLY A 1 99 ? 0.412 13.287 -2.730 1.00 62.31 99 GLY A C 1
ATOM 802 O O . GLY A 1 99 ? 1.496 13.513 -2.202 1.00 62.31 99 GLY A O 1
ATOM 803 N N . GLU A 1 100 ? -0.565 12.682 -2.051 1.00 70.69 100 GLU A N 1
ATOM 804 C CA . GLU A 1 100 ? -0.332 11.946 -0.805 1.00 70.69 100 GLU A CA 1
ATOM 805 C C . GLU A 1 100 ? 0.266 10.582 -1.181 1.00 70.69 100 GLU A C 1
ATOM 807 O O . GLU A 1 100 ? -0.439 9.713 -1.685 1.00 70.69 100 GLU A O 1
ATOM 812 N N . PHE A 1 101 ? 1.582 10.429 -1.022 1.00 81.12 101 PHE A N 1
ATOM 813 C CA . PHE A 1 101 ? 2.286 9.180 -1.318 1.00 81.12 101 PHE A CA 1
ATOM 814 C C . PHE A 1 101 ? 2.038 8.158 -0.204 1.00 81.12 101 PHE A C 1
ATOM 816 O O . PHE A 1 101 ? 2.343 8.427 0.958 1.00 81.12 101 PHE A O 1
ATOM 823 N N . VAL A 1 102 ? 1.501 6.996 -0.570 1.00 89.06 102 VAL A N 1
ATOM 824 C CA . VAL A 1 102 ? 1.278 5.858 0.326 1.00 89.06 102 VAL A CA 1
ATOM 825 C C . VAL A 1 102 ? 2.415 4.866 0.100 1.00 89.06 102 VAL A C 1
ATOM 827 O O . VAL A 1 102 ? 2.591 4.382 -1.009 1.00 89.06 102 VAL A O 1
ATOM 830 N N . GLU A 1 103 ? 3.214 4.611 1.136 1.00 89.62 103 GLU A N 1
ATOM 831 C CA . GLU A 1 103 ? 4.381 3.707 1.071 1.00 89.62 103 GLU A CA 1
ATOM 832 C C . GLU A 1 103 ? 4.052 2.272 1.517 1.00 89.62 103 GLU A C 1
ATOM 834 O O . GLU A 1 103 ? 4.904 1.393 1.478 1.00 89.62 103 GLU A O 1
ATOM 839 N N . TYR A 1 104 ? 2.839 2.042 2.019 1.00 93.75 104 TYR A N 1
ATOM 840 C CA . TYR A 1 104 ? 2.444 0.741 2.545 1.00 93.75 104 TYR A CA 1
ATOM 841 C C . TYR A 1 104 ? 1.903 -0.137 1.415 1.00 93.75 104 TYR A C 1
ATOM 843 O O . TYR A 1 104 ? 0.832 0.163 0.896 1.00 93.75 104 TYR A O 1
ATOM 851 N N . ASP A 1 105 ? 2.602 -1.228 1.111 1.00 93.69 105 ASP A N 1
ATOM 852 C CA . ASP A 1 105 ? 2.127 -2.299 0.230 1.00 93.69 105 ASP A CA 1
ATOM 853 C C . ASP A 1 105 ? 1.504 -3.419 1.078 1.00 93.69 105 ASP A C 1
ATOM 855 O O . ASP A 1 105 ? 2.056 -3.787 2.122 1.00 93.69 105 ASP A O 1
ATOM 859 N N . LEU A 1 106 ? 0.358 -3.958 0.654 1.00 94.75 106 LEU A N 1
ATOM 860 C CA . LEU A 1 106 ? -0.272 -5.088 1.345 1.00 94.75 106 LEU A CA 1
ATOM 861 C C . LEU A 1 106 ? 0.575 -6.355 1.182 1.00 94.75 106 LEU A C 1
ATOM 863 O O . LEU A 1 106 ? 0.974 -6.711 0.074 1.00 94.75 106 LEU A O 1
ATOM 867 N N . ASP A 1 107 ? 0.823 -7.056 2.288 1.00 93.38 107 ASP A N 1
ATOM 868 C CA . ASP A 1 107 ? 1.382 -8.406 2.239 1.00 93.38 107 ASP A CA 1
ATOM 869 C C . ASP A 1 107 ? 0.280 -9.466 2.068 1.00 93.38 107 ASP A C 1
ATOM 871 O O . ASP A 1 107 ? -0.917 -9.176 2.091 1.00 93.38 107 ASP A O 1
ATOM 875 N N . ASN A 1 108 ? 0.677 -10.730 1.909 1.00 93.19 108 ASN A N 1
ATOM 876 C CA . ASN A 1 108 ? -0.274 -11.828 1.728 1.00 93.19 108 ASN A CA 1
ATOM 877 C C . ASN A 1 108 ? -1.277 -11.940 2.895 1.00 93.19 108 ASN A C 1
ATOM 879 O O . ASN A 1 108 ? -2.428 -12.300 2.673 1.00 93.19 108 ASN A O 1
ATOM 883 N N . GLU A 1 109 ? -0.856 -11.638 4.131 1.00 93.62 109 GLU A N 1
ATOM 884 C CA . GLU A 1 109 ? -1.737 -11.680 5.306 1.00 93.62 109 GLU A CA 1
ATOM 885 C C . GLU A 1 109 ? -2.784 -10.559 5.246 1.00 93.62 109 GLU A C 1
ATOM 887 O O . GLU A 1 109 ? -3.960 -10.792 5.532 1.00 93.62 109 GLU A O 1
ATOM 892 N N . ASP A 1 110 ? -2.365 -9.354 4.850 1.00 94.69 110 ASP A N 1
ATOM 893 C CA . ASP A 1 110 ? -3.245 -8.204 4.647 1.00 94.69 110 ASP A CA 1
ATOM 894 C C . ASP A 1 110 ? -4.268 -8.486 3.530 1.00 94.69 110 ASP A C 1
ATOM 896 O O . ASP A 1 110 ? -5.458 -8.186 3.680 1.00 94.69 110 ASP A O 1
ATOM 900 N N . GLU A 1 111 ? -3.822 -9.075 2.413 1.00 94.19 111 GLU A N 1
ATOM 901 C CA . GLU A 1 111 ? -4.685 -9.438 1.285 1.00 94.19 111 GLU A CA 1
ATOM 902 C C . GLU A 1 111 ? -5.716 -10.506 1.667 1.00 94.19 111 GLU A C 1
ATOM 904 O O . GLU A 1 111 ? -6.902 -10.348 1.355 1.00 94.19 111 GLU A O 1
ATOM 909 N N . ASP A 1 112 ? -5.299 -11.561 2.371 1.00 94.12 112 ASP A N 1
ATOM 910 C CA . ASP A 1 112 ? -6.191 -12.616 2.858 1.00 94.12 112 ASP A CA 1
ATOM 911 C C . ASP A 1 112 ? -7.234 -12.046 3.834 1.00 94.12 112 ASP A C 1
ATOM 913 O O . ASP A 1 112 ? -8.439 -12.294 3.692 1.00 94.12 112 ASP A O 1
ATOM 917 N N . TRP A 1 113 ? -6.802 -11.197 4.774 1.00 93.94 113 TRP A N 1
ATOM 918 C CA . TRP A 1 113 ? -7.695 -10.520 5.714 1.00 93.94 113 TRP A CA 1
ATOM 919 C C . TRP A 1 113 ? -8.704 -9.606 5.002 1.00 93.94 113 TRP A C 1
ATOM 921 O O . TRP A 1 113 ? -9.901 -9.620 5.310 1.00 93.94 113 TRP A O 1
ATOM 931 N N . LEU A 1 114 ? -8.249 -8.832 4.011 1.00 93.56 114 LEU A N 1
ATOM 932 C CA . LEU A 1 114 ? -9.108 -7.957 3.213 1.00 93.56 114 LEU A CA 1
ATOM 933 C C . LEU A 1 114 ? -10.129 -8.757 2.398 1.00 93.56 114 LEU A C 1
ATOM 935 O O . LEU A 1 114 ? -11.281 -8.326 2.254 1.00 93.56 114 LEU A O 1
ATOM 939 N N . GLN A 1 115 ? -9.730 -9.910 1.856 1.00 92.75 115 GLN A N 1
ATOM 940 C CA . GLN A 1 115 ? -10.643 -10.807 1.157 1.00 92.75 115 GLN A CA 1
ATOM 941 C C . GLN A 1 115 ? -11.737 -11.312 2.096 1.00 92.75 115 GLN A C 1
ATOM 943 O O . GLN A 1 115 ? -12.911 -11.218 1.737 1.00 92.75 115 GLN A O 1
ATOM 948 N N . ASP A 1 116 ? -11.386 -11.788 3.290 1.00 92.00 116 ASP A N 1
ATOM 949 C CA . ASP A 1 116 ? -12.353 -12.287 4.271 1.00 92.00 116 ASP A CA 1
ATOM 950 C C . ASP A 1 116 ? -13.323 -11.197 4.739 1.00 92.00 116 ASP A C 1
ATOM 952 O O . ASP A 1 116 ? -14.539 -11.408 4.736 1.00 92.00 116 ASP A O 1
ATOM 956 N N . LEU A 1 117 ? -12.823 -9.989 5.013 1.00 89.62 117 LEU A N 1
ATOM 957 C CA . LEU A 1 117 ? -13.662 -8.833 5.339 1.00 89.62 117 LEU A CA 1
ATOM 958 C C . LEU A 1 117 ? -14.665 -8.525 4.212 1.00 89.62 117 LEU A C 1
ATOM 960 O O . LEU A 1 117 ? -15.841 -8.232 4.453 1.00 89.62 117 LEU A O 1
ATOM 964 N N . ASN A 1 118 ? -14.206 -8.603 2.960 1.00 90.88 118 ASN A N 1
ATOM 965 C CA . ASN A 1 118 ? -15.026 -8.304 1.793 1.00 90.88 118 ASN A CA 1
ATOM 966 C C . ASN A 1 118 ? -15.981 -9.437 1.385 1.00 90.88 118 ASN A C 1
ATOM 968 O O . ASN A 1 118 ? -16.954 -9.161 0.672 1.00 90.88 118 ASN A O 1
ATOM 972 N N . ARG A 1 119 ? -15.747 -10.683 1.827 1.00 87.94 119 ARG A N 1
ATOM 973 C CA . ARG A 1 119 ? -16.668 -11.814 1.599 1.00 87.94 119 ARG A CA 1
ATOM 974 C C . ARG A 1 119 ? -18.027 -11.549 2.227 1.00 87.94 119 ARG A C 1
ATOM 976 O O . ARG A 1 119 ? -19.049 -11.830 1.607 1.00 87.94 119 ARG A O 1
ATOM 983 N N . GLU A 1 120 ? -18.043 -10.975 3.426 1.00 76.31 120 GLU A N 1
ATOM 984 C CA . GLU A 1 120 ? -19.285 -10.666 4.132 1.00 76.31 120 GLU A CA 1
ATOM 985 C C . GLU A 1 120 ? -19.987 -9.438 3.538 1.00 76.31 120 GLU A C 1
ATOM 987 O O . GLU A 1 120 ? -21.214 -9.416 3.399 1.00 76.31 120 GLU A O 1
ATOM 992 N N . ARG A 1 121 ? -19.220 -8.401 3.169 1.00 68.44 121 ARG A N 1
ATOM 993 C CA . ARG A 1 121 ? -19.713 -7.175 2.521 1.00 68.44 121 ARG A CA 1
ATOM 994 C C . ARG A 1 121 ? -18.601 -6.579 1.657 1.00 68.44 121 ARG A C 1
ATOM 996 O O . ARG A 1 121 ? -17.573 -6.226 2.208 1.00 68.44 121 ARG A O 1
ATOM 1003 N N . LYS A 1 122 ? -18.815 -6.349 0.352 1.00 68.38 122 LYS A N 1
ATOM 1004 C CA . LYS A 1 122 ? -17.865 -5.591 -0.499 1.00 68.38 122 LYS A CA 1
ATOM 1005 C C . LYS A 1 122 ? -17.736 -4.148 -0.003 1.00 68.38 122 LYS A C 1
ATOM 1007 O O . LYS A 1 122 ? -18.531 -3.282 -0.369 1.00 68.38 122 LYS A O 1
ATOM 1012 N N . ALA A 1 123 ? -16.776 -3.918 0.878 1.00 74.88 123 ALA A N 1
ATOM 1013 C CA . ALA A 1 123 ? -16.745 -2.774 1.772 1.00 74.88 123 ALA A CA 1
ATOM 1014 C C . ALA A 1 123 ? -15.514 -1.888 1.559 1.00 74.88 123 ALA A C 1
ATOM 1016 O O . ALA A 1 123 ? 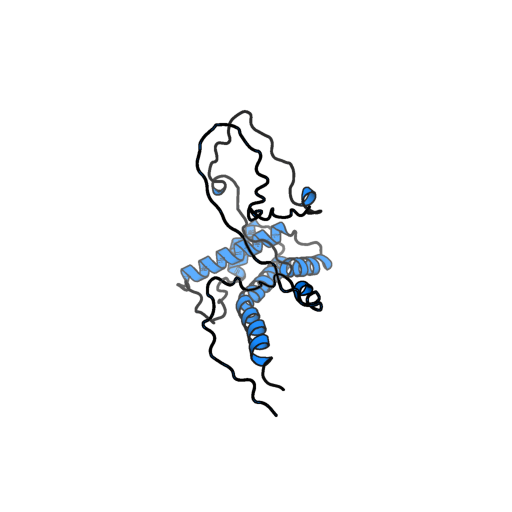-15.611 -0.677 1.774 1.00 74.88 123 ALA A O 1
ATOM 1017 N N . LEU A 1 124 ? -14.388 -2.461 1.121 1.00 89.50 124 LEU A N 1
ATOM 1018 C CA . LEU A 1 124 ? -13.105 -1.763 1.072 1.00 89.50 124 LEU A CA 1
ATOM 1019 C C . LEU A 1 124 ? -12.256 -2.196 -0.135 1.00 89.50 124 LEU A C 1
ATOM 1021 O O . LEU A 1 124 ? -12.151 -3.383 -0.426 1.00 89.50 124 LEU A O 1
ATOM 1025 N N . ALA A 1 125 ? -11.655 -1.231 -0.833 1.00 92.50 125 ALA A N 1
ATOM 1026 C CA . ALA A 1 125 ? -10.664 -1.482 -1.885 1.00 92.50 125 ALA A CA 1
ATOM 1027 C C . ALA A 1 125 ? -9.253 -1.611 -1.280 1.00 92.50 125 ALA A C 1
ATOM 1029 O O . ALA A 1 125 ? -8.997 -0.993 -0.246 1.00 92.50 125 ALA A O 1
ATOM 1030 N N . ALA A 1 126 ? -8.350 -2.344 -1.941 1.00 93.06 126 ALA A N 1
ATOM 1031 C CA . ALA A 1 126 ? -6.967 -2.547 -1.486 1.00 93.06 126 ALA A CA 1
ATOM 1032 C C . ALA A 1 126 ? -6.222 -1.218 -1.263 1.00 93.06 126 ALA A C 1
ATOM 1034 O O . ALA A 1 126 ? -5.799 -0.945 -0.146 1.00 93.06 126 ALA A O 1
ATOM 1035 N N . GLU A 1 127 ? -6.247 -0.319 -2.251 1.00 92.00 127 GLU A N 1
ATOM 1036 C CA . GLU A 1 127 ? -5.630 1.020 -2.171 1.00 92.00 127 GLU A CA 1
ATOM 1037 C C . GLU A 1 127 ? -6.117 1.843 -0.961 1.00 92.00 127 GLU A C 1
ATOM 1039 O O . GLU A 1 127 ? -5.382 2.624 -0.347 1.00 92.00 127 GLU A O 1
ATOM 1044 N N . LYS A 1 128 ? -7.392 1.671 -0.576 1.00 92.44 128 LYS A N 1
ATOM 1045 C CA . LYS A 1 128 ? -7.933 2.337 0.615 1.00 92.44 128 LYS A CA 1
ATOM 1046 C C . LYS A 1 128 ? -7.374 1.733 1.895 1.00 92.44 128 LYS A C 1
ATOM 1048 O O . LYS A 1 128 ? -7.117 2.490 2.827 1.00 92.44 128 LYS A O 1
ATOM 1053 N N . LEU A 1 129 ? -7.222 0.410 1.961 1.00 94.25 129 LEU A N 1
ATOM 1054 C CA . LEU A 1 129 ? -6.618 -0.253 3.114 1.00 94.25 129 LEU A CA 1
ATOM 1055 C C . LEU A 1 129 ? -5.164 0.201 3.290 1.00 94.25 129 LEU A C 1
ATOM 1057 O O . LEU A 1 129 ? -4.819 0.643 4.381 1.00 94.25 129 LEU A O 1
ATOM 1061 N N . GLU A 1 130 ? -4.373 0.202 2.217 1.00 94.69 130 GLU A N 1
ATOM 1062 C CA . GLU A 1 130 ? -2.982 0.689 2.198 1.00 94.69 130 GLU A CA 1
ATOM 1063 C C . GLU A 1 130 ? -2.879 2.110 2.754 1.00 94.69 130 GLU A C 1
ATOM 1065 O O . GLU A 1 130 ? -2.117 2.385 3.681 1.00 94.69 130 GLU A O 1
ATOM 1070 N N . THR A 1 131 ? -3.732 3.010 2.255 1.00 93.50 131 THR A N 1
ATOM 1071 C CA . THR A 1 131 ? -3.787 4.403 2.712 1.00 93.50 131 THR A CA 1
ATOM 1072 C C . THR A 1 131 ? -4.066 4.493 4.215 1.00 93.50 131 THR A C 1
ATOM 1074 O O . THR A 1 131 ? -3.454 5.296 4.921 1.00 93.50 131 THR A O 1
ATOM 1077 N N . ILE A 1 132 ? -5.004 3.690 4.725 1.00 94.19 132 ILE A N 1
ATOM 1078 C CA . ILE A 1 132 ? -5.382 3.703 6.143 1.00 94.19 132 ILE A CA 1
ATOM 1079 C C . ILE A 1 132 ? -4.246 3.144 7.002 1.00 94.19 132 ILE A C 1
ATOM 1081 O O . ILE A 1 132 ? -3.861 3.797 7.971 1.00 94.19 132 ILE A O 1
ATOM 1085 N N . LEU A 1 133 ? -3.696 1.980 6.643 1.00 94.75 133 LEU A N 1
ATOM 1086 C CA . LEU A 1 133 ? -2.598 1.339 7.372 1.00 94.75 133 LEU A CA 1
ATOM 1087 C C . LEU A 1 133 ? -1.366 2.244 7.418 1.00 94.75 133 LEU A C 1
ATOM 1089 O O . LEU A 1 133 ? -0.806 2.464 8.493 1.00 94.75 133 LEU A O 1
ATOM 1093 N N . HIS A 1 134 ? -1.013 2.859 6.288 1.00 94.06 134 HIS A N 1
ATOM 1094 C CA . HIS A 1 134 ? 0.076 3.825 6.216 1.00 94.06 134 HIS A CA 1
ATOM 1095 C C . HIS A 1 134 ? -0.133 4.994 7.185 1.00 94.06 134 HIS A C 1
ATOM 1097 O O . HIS A 1 134 ? 0.756 5.332 7.970 1.00 94.06 134 HIS A O 1
ATOM 1103 N N . LYS A 1 135 ? -1.325 5.606 7.186 1.00 93.69 135 LYS A N 1
ATOM 1104 C CA . LYS A 1 13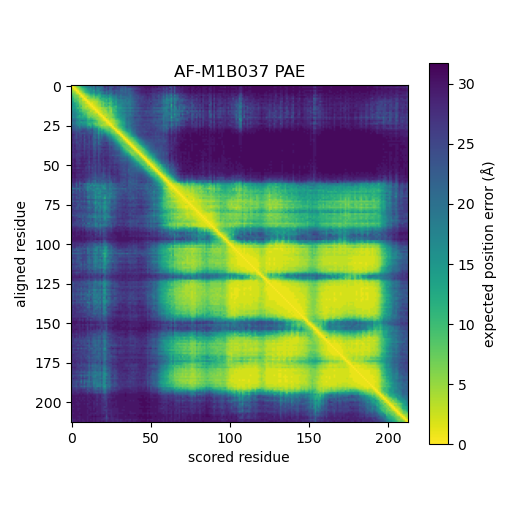5 ? -1.600 6.733 8.084 1.00 93.69 135 LYS A CA 1
ATOM 1105 C C . LYS A 1 135 ? -1.625 6.320 9.552 1.00 93.69 135 LYS A C 1
ATOM 1107 O O . LYS A 1 135 ? -1.164 7.100 10.382 1.00 93.69 135 LYS A O 1
ATOM 1112 N N . LEU A 1 136 ? -2.140 5.136 9.887 1.00 94.12 136 LEU A N 1
ATOM 1113 C CA . LEU A 1 136 ? -2.105 4.617 11.258 1.00 94.12 136 LEU A CA 1
ATOM 1114 C C . LEU A 1 136 ? -0.661 4.452 11.747 1.00 94.12 136 LEU A C 1
ATOM 1116 O O . LEU A 1 136 ? -0.340 4.926 12.835 1.00 94.12 136 LEU A O 1
ATOM 1120 N N . GLU A 1 137 ? 0.220 3.890 10.916 1.00 91.94 137 GLU A N 1
ATOM 1121 C C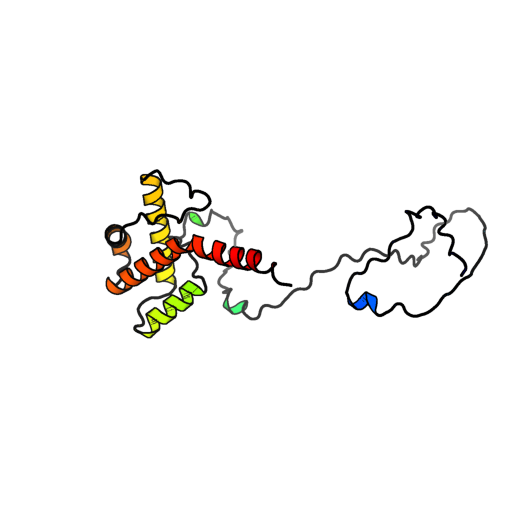A . GLU A 1 137 ? 1.643 3.738 11.234 1.00 91.94 137 GLU A CA 1
ATOM 1122 C C . GLU A 1 137 ? 2.320 5.099 11.471 1.00 91.94 137 GLU A C 1
ATOM 1124 O O . GLU A 1 137 ? 2.987 5.305 12.487 1.00 91.94 137 GLU A O 1
ATOM 1129 N N . VAL A 1 138 ? 2.088 6.074 10.584 1.00 91.88 138 VAL A N 1
ATOM 1130 C CA . VAL A 1 138 ? 2.641 7.434 10.709 1.00 91.88 138 VAL A CA 1
ATOM 1131 C C . VAL A 1 138 ? 2.111 8.151 11.956 1.00 91.88 138 VAL A C 1
ATOM 1133 O O . VAL A 1 138 ? 2.867 8.834 12.655 1.00 91.88 138 VAL A O 1
ATOM 1136 N N . LEU A 1 139 ? 0.815 8.022 12.250 1.00 93.12 139 LEU A N 1
ATOM 1137 C CA . LEU A 1 139 ? 0.189 8.645 13.417 1.00 93.12 139 LEU A CA 1
ATOM 1138 C C . LEU A 1 139 ? 0.697 8.037 14.724 1.00 93.12 139 LEU A C 1
ATOM 1140 O O . LEU A 1 139 ? 0.998 8.783 15.657 1.00 93.12 139 LEU A O 1
ATOM 1144 N N . ASP A 1 140 ? 0.827 6.715 14.787 1.00 91.69 140 ASP A N 1
ATOM 1145 C CA . ASP A 1 140 ? 1.363 6.023 15.955 1.00 91.69 140 ASP A CA 1
ATOM 1146 C C . ASP A 1 140 ? 2.840 6.338 16.175 1.00 91.69 140 ASP A C 1
ATOM 1148 O O . ASP A 1 140 ? 3.234 6.686 17.288 1.00 91.69 140 ASP A O 1
ATOM 1152 N N . HIS A 1 141 ? 3.640 6.349 15.108 1.00 89.06 141 HIS A N 1
ATOM 1153 C CA . HIS A 1 141 ? 5.023 6.808 15.172 1.00 89.06 141 HIS A CA 1
ATOM 1154 C C . HIS A 1 141 ? 5.106 8.236 15.724 1.00 89.06 141 HIS A C 1
ATOM 1156 O O . HIS A 1 141 ? 5.868 8.518 16.644 1.00 89.06 141 HIS A O 1
ATOM 1162 N N . LYS A 1 142 ? 4.269 9.156 15.232 1.00 89.62 142 LYS A N 1
ATOM 1163 C CA . LYS A 1 142 ? 4.217 10.537 15.736 1.00 89.62 142 LYS A CA 1
ATOM 1164 C C . LYS A 1 142 ? 3.774 10.617 17.201 1.00 89.62 142 LYS A C 1
ATOM 1166 O O . LYS A 1 142 ? 4.236 11.500 17.927 1.00 89.62 142 LYS A O 1
ATOM 1171 N N . ALA A 1 143 ? 2.877 9.737 17.643 1.00 89.81 143 ALA A N 1
ATOM 1172 C CA . ALA A 1 143 ? 2.467 9.644 19.041 1.00 89.81 143 ALA A CA 1
ATOM 1173 C C . ALA A 1 143 ? 3.617 9.140 19.932 1.00 89.81 143 ALA A C 1
ATOM 1175 O O . ALA A 1 143 ? 3.855 9.716 20.994 1.00 89.81 143 ALA A O 1
ATOM 1176 N N . ARG A 1 144 ? 4.377 8.142 19.465 1.00 87.25 144 ARG A N 1
ATOM 1177 C CA . ARG A 1 144 ? 5.590 7.624 20.119 1.00 87.25 144 ARG A CA 1
ATOM 1178 C C . ARG A 1 144 ? 6.685 8.674 20.246 1.00 87.25 144 ARG A C 1
ATOM 1180 O O . ARG A 1 144 ? 7.179 8.890 21.351 1.00 87.25 144 ARG A O 1
ATOM 1187 N N . GLU A 1 145 ? 6.963 9.412 19.175 1.00 86.81 145 GLU A N 1
ATOM 1188 C CA . GLU A 1 145 ? 7.927 10.519 19.195 1.00 86.81 145 GLU A CA 1
ATOM 1189 C C . GLU A 1 145 ? 7.551 11.583 20.236 1.00 86.81 145 GLU A C 1
ATOM 1191 O O . GLU A 1 145 ? 8.385 12.025 21.025 1.00 86.81 145 GLU A O 1
ATOM 1196 N N . ARG A 1 146 ? 6.267 11.961 20.302 1.00 87.38 146 ARG A N 1
ATOM 1197 C CA . ARG A 1 146 ? 5.767 12.925 21.300 1.00 87.38 146 ARG A CA 1
ATOM 1198 C C . ARG A 1 146 ? 5.870 12.415 22.734 1.00 87.38 146 ARG A C 1
ATOM 1200 O O . ARG A 1 146 ? 6.070 13.218 23.640 1.00 87.38 146 ARG A O 1
ATOM 1207 N N . ALA A 1 147 ? 5.719 11.110 22.940 1.00 85.75 147 ALA A N 1
ATOM 1208 C CA . ALA A 1 147 ? 5.877 10.468 24.240 1.00 85.75 147 ALA A CA 1
ATOM 1209 C C . ALA A 1 147 ? 7.354 10.237 24.623 1.00 85.75 147 ALA A C 1
ATOM 1211 O O . ALA A 1 147 ? 7.625 9.724 25.707 1.00 85.75 147 ALA A O 1
ATOM 1212 N N . GLY A 1 148 ? 8.309 10.601 23.755 1.00 81.88 148 GLY A N 1
ATOM 1213 C CA . GLY A 1 148 ? 9.738 10.361 23.965 1.00 81.88 148 GLY A CA 1
ATOM 1214 C C . GLY A 1 148 ? 10.153 8.897 23.780 1.00 81.88 148 GLY A C 1
ATOM 1215 O O . GLY A 1 148 ? 11.233 8.508 24.219 1.00 81.88 148 GLY A O 1
ATOM 1216 N N . VAL A 1 149 ? 9.313 8.079 23.138 1.00 77.75 149 VAL A N 1
ATOM 1217 C CA . VAL A 1 149 ? 9.550 6.651 22.875 1.00 77.75 149 VAL A CA 1
ATOM 1218 C C . VAL A 1 149 ? 10.111 6.495 21.458 1.00 77.75 149 VAL A C 1
ATOM 1220 O O . VAL A 1 149 ? 9.419 6.064 20.543 1.00 77.75 149 VAL A O 1
ATOM 1223 N N . ILE A 1 150 ? 11.368 6.902 21.273 1.00 65.56 150 ILE A N 1
ATOM 1224 C CA . ILE A 1 150 ? 12.015 7.016 19.949 1.00 65.56 150 ILE A CA 1
ATOM 1225 C C . ILE A 1 150 ? 12.665 5.687 19.518 1.00 65.56 150 ILE A C 1
ATOM 1227 O O . ILE A 1 150 ? 12.820 5.401 18.333 1.00 65.56 150 ILE A O 1
ATOM 1231 N N . THR A 1 151 ? 13.032 4.831 20.476 1.00 61.12 151 THR A N 1
ATOM 1232 C CA . THR A 1 151 ? 13.785 3.597 20.215 1.00 61.12 151 THR A CA 1
ATOM 1233 C C . THR A 1 151 ? 12.997 2.352 20.616 1.00 61.12 151 THR A C 1
ATOM 1235 O O . THR A 1 151 ? 12.702 2.182 21.803 1.00 61.12 151 THR A O 1
ATOM 1238 N N . PRO A 1 152 ? 12.703 1.425 19.681 1.00 61.03 152 PRO A N 1
ATOM 1239 C CA . PRO A 1 152 ? 12.301 0.081 20.065 1.00 61.03 152 PRO A CA 1
ATOM 1240 C C . PRO A 1 152 ? 13.475 -0.551 20.816 1.00 61.03 152 PRO A C 1
ATOM 1242 O O . PRO A 1 152 ? 14.576 -0.694 20.278 1.00 61.03 152 PRO A O 1
ATOM 1245 N N . THR A 1 153 ? 13.276 -0.877 22.092 1.00 58.44 153 THR A N 1
ATOM 1246 C CA . THR A 1 153 ? 14.285 -1.626 22.836 1.00 58.44 153 THR A CA 1
ATOM 1247 C C . THR A 1 153 ? 14.331 -3.032 22.260 1.00 58.44 153 THR A C 1
ATOM 1249 O O . THR A 1 153 ? 13.293 -3.656 22.030 1.00 58.44 153 THR A O 1
ATOM 1252 N N . LEU A 1 154 ? 15.544 -3.507 21.976 1.00 58.06 154 LEU A N 1
ATOM 1253 C CA . LEU A 1 154 ? 15.796 -4.855 21.485 1.00 58.06 154 LEU A CA 1
ATOM 1254 C C . LEU A 1 154 ? 15.071 -5.831 22.433 1.00 58.06 154 LEU A C 1
ATOM 1256 O O . LEU A 1 154 ? 15.471 -5.960 23.589 1.00 58.06 154 LEU A O 1
ATOM 1260 N N . ASN A 1 155 ? 13.985 -6.453 21.956 1.00 57.97 155 ASN A N 1
ATOM 1261 C CA . ASN A 1 155 ? 13.166 -7.473 22.632 1.00 57.97 155 ASN A CA 1
ATOM 1262 C C . ASN A 1 155 ? 11.903 -7.006 23.396 1.00 57.97 155 ASN A C 1
ATOM 1264 O O . ASN A 1 155 ? 11.329 -7.828 24.111 1.00 57.97 155 ASN A O 1
ATOM 1268 N N . SER A 1 156 ? 11.423 -5.762 23.261 1.00 62.12 156 SER A N 1
ATOM 1269 C CA . SER A 1 156 ? 10.090 -5.390 23.782 1.00 62.12 156 SER A CA 1
ATOM 1270 C C . SER A 1 156 ? 9.041 -5.264 22.669 1.00 62.12 156 SER A C 1
ATOM 1272 O O . SER A 1 156 ? 9.370 -4.813 21.569 1.00 62.12 156 SER A O 1
ATOM 1274 N N . PRO A 1 157 ? 7.777 -5.668 22.917 1.00 66.88 157 PRO A N 1
ATOM 1275 C CA . PRO A 1 157 ? 6.697 -5.410 21.974 1.00 66.88 157 PRO A CA 1
ATOM 1276 C C . PRO A 1 157 ? 6.549 -3.898 21.791 1.00 66.88 157 PRO A C 1
ATOM 1278 O O . PRO A 1 157 ? 6.556 -3.149 22.769 1.00 66.88 157 PRO A O 1
ATOM 1281 N N . ILE A 1 158 ? 6.420 -3.455 20.540 1.00 72.56 158 ILE A N 1
ATOM 1282 C CA . ILE A 1 158 ? 6.262 -2.035 20.218 1.00 72.56 158 ILE A CA 1
ATOM 1283 C C . ILE A 1 158 ? 4.906 -1.584 20.778 1.00 72.56 158 ILE A C 1
ATOM 1285 O O . ILE A 1 158 ? 3.874 -2.101 20.343 1.00 72.56 158 ILE A O 1
ATOM 1289 N N . PRO A 1 159 ? 4.874 -0.657 21.752 1.00 80.62 159 PRO A N 1
ATOM 1290 C CA . PRO A 1 159 ? 3.616 -0.218 22.323 1.00 80.62 159 PRO A CA 1
ATOM 1291 C C . PRO A 1 159 ? 2.877 0.649 21.305 1.00 80.62 159 PRO A C 1
ATOM 1293 O O . PRO A 1 159 ? 3.385 1.686 20.879 1.00 80.62 159 PRO A O 1
ATOM 1296 N N . VAL A 1 160 ? 1.659 0.239 20.956 1.00 86.25 160 VAL A N 1
ATOM 1297 C CA . VAL A 1 160 ? 0.731 1.075 20.190 1.00 86.25 160 VAL A CA 1
ATOM 1298 C C . VAL A 1 160 ? 0.194 2.161 21.121 1.00 86.25 160 VAL A C 1
ATOM 1300 O O . VAL A 1 160 ? -0.531 1.863 22.074 1.00 86.25 160 VAL A O 1
ATOM 1303 N N . LEU A 1 161 ? 0.566 3.416 20.865 1.00 88.38 161 LEU A N 1
ATOM 1304 C CA . LEU A 1 161 ? 0.149 4.577 21.664 1.00 88.38 161 LEU A CA 1
ATOM 1305 C C . LEU A 1 161 ? -1.029 5.324 21.037 1.00 88.38 161 LEU A C 1
ATOM 1307 O O . LEU A 1 161 ? -1.718 6.081 21.725 1.00 88.38 161 LEU A O 1
ATOM 1311 N N . LEU A 1 162 ? -1.271 5.128 19.740 1.00 91.81 162 LEU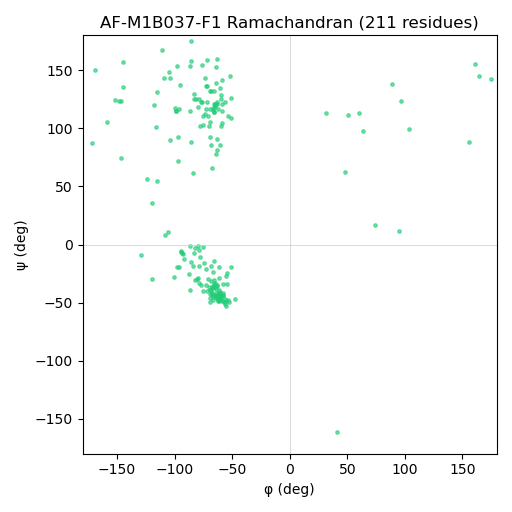 A N 1
ATOM 1312 C CA . LEU A 1 162 ? -2.400 5.732 19.048 1.00 91.81 162 LEU A CA 1
ATOM 1313 C C . LEU A 1 162 ? -3.726 5.168 19.574 1.00 91.81 162 LEU A C 1
ATOM 1315 O O . LEU A 1 162 ? -4.011 3.981 19.412 1.00 91.81 162 LEU A O 1
ATOM 1319 N N . SER A 1 163 ? -4.568 6.018 20.167 1.00 92.56 163 SER A N 1
ATOM 1320 C CA . SER A 1 163 ? -5.920 5.632 20.581 1.00 92.56 163 SER A CA 1
ATOM 1321 C C . SER A 1 163 ? -6.878 5.559 19.390 1.00 92.56 163 SER A C 1
ATOM 1323 O O . SER A 1 163 ? -6.699 6.242 18.379 1.00 92.56 163 SER A O 1
ATOM 1325 N N . PHE A 1 164 ? -7.926 4.744 19.528 1.00 93.00 164 PHE A N 1
ATOM 1326 C CA . PHE A 1 164 ? -8.948 4.606 18.495 1.00 93.00 164 PHE A CA 1
ATOM 1327 C C . PHE A 1 164 ? -9.621 5.950 18.181 1.00 93.00 164 PHE A C 1
ATOM 1329 O O . PHE A 1 164 ? -9.654 6.351 17.022 1.00 93.00 164 PHE A O 1
ATOM 1336 N N . ASP A 1 165 ? -10.057 6.696 19.198 1.00 92.88 165 ASP A N 1
ATOM 1337 C CA . ASP A 1 165 ? -10.739 7.982 19.002 1.00 92.88 165 ASP A CA 1
ATOM 1338 C C . ASP A 1 165 ? -9.852 9.010 18.285 1.00 92.88 165 ASP A C 1
ATOM 1340 O O . ASP A 1 165 ? -10.304 9.670 17.349 1.00 92.88 165 ASP A O 1
ATOM 1344 N N . ALA A 1 166 ? -8.563 9.082 18.644 1.00 92.38 166 ALA A N 1
ATOM 1345 C CA . ALA A 1 166 ? -7.610 9.962 17.970 1.00 92.38 166 ALA A CA 1
ATOM 1346 C C . ALA A 1 166 ? -7.393 9.554 16.503 1.00 92.38 166 ALA A C 1
ATOM 1348 O O . ALA A 1 166 ? -7.245 10.412 15.632 1.00 92.38 166 ALA A O 1
ATOM 1349 N N . SER A 1 167 ? -7.395 8.248 16.211 1.00 92.62 167 SER A N 1
ATOM 1350 C CA . SER A 1 167 ? -7.288 7.751 14.838 1.00 92.62 167 SER A CA 1
A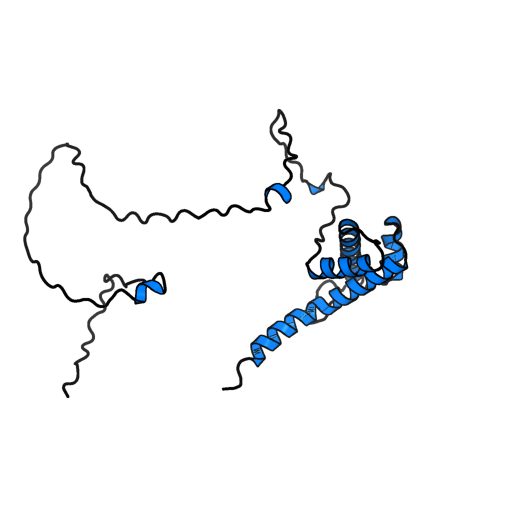TOM 1351 C C . SER A 1 167 ? -8.539 8.056 14.005 1.00 92.62 167 SER A C 1
ATOM 1353 O O . SER A 1 167 ? -8.409 8.469 12.854 1.00 92.62 167 SER A O 1
ATOM 1355 N N . VAL A 1 168 ? -9.740 7.941 14.589 1.00 92.75 168 VAL A N 1
ATOM 1356 C CA . VAL A 1 168 ? -11.009 8.296 13.932 1.00 92.75 168 VAL A CA 1
ATOM 1357 C C . VAL A 1 168 ? -11.041 9.788 13.603 1.00 92.75 168 VAL A C 1
ATOM 1359 O O . VAL A 1 168 ? -11.384 10.161 12.482 1.00 92.75 168 VAL A O 1
ATOM 1362 N N . GLU A 1 169 ? -10.646 10.642 14.549 1.00 92.31 169 GLU A N 1
ATOM 1363 C CA . GLU A 1 169 ? -10.599 12.095 14.354 1.00 92.31 169 GLU A CA 1
ATOM 1364 C C . GLU A 1 169 ? -9.614 12.490 13.243 1.00 92.31 169 GLU A C 1
ATOM 1366 O O . GLU A 1 169 ? -9.934 13.309 12.376 1.00 92.31 169 GLU A O 1
ATOM 1371 N N . ALA A 1 170 ? -8.428 11.874 13.221 1.00 90.00 170 ALA A N 1
ATOM 1372 C CA . ALA A 1 170 ? -7.403 12.156 12.220 1.00 90.00 170 ALA A CA 1
ATOM 1373 C C . ALA A 1 170 ? -7.764 11.634 10.816 1.00 90.00 170 ALA A C 1
ATOM 1375 O O . ALA A 1 170 ? -7.351 12.224 9.817 1.00 90.00 170 ALA A O 1
ATOM 1376 N N . LEU A 1 171 ? -8.536 10.544 10.727 1.00 91.19 171 LEU A N 1
ATOM 1377 C CA . LEU A 1 171 ? -8.872 9.853 9.473 1.00 91.19 171 LEU A CA 1
ATOM 1378 C C . LEU A 1 171 ? -10.306 10.092 8.988 1.00 91.19 171 LEU A C 1
ATOM 1380 O O . LEU A 1 171 ? -10.742 9.474 8.015 1.00 91.19 171 LEU A O 1
ATOM 1384 N N . GLN A 1 172 ? -11.018 11.045 9.592 1.00 88.50 172 GLN A N 1
ATOM 1385 C CA . GLN A 1 172 ? -12.380 11.422 9.203 1.00 88.50 172 GLN A CA 1
ATOM 1386 C C . GLN A 1 172 ? -12.514 11.821 7.720 1.00 88.50 172 GLN A C 1
ATOM 1388 O O . GLN A 1 172 ? -13.574 11.635 7.122 1.00 88.50 172 GLN A O 1
ATOM 1393 N N . SER A 1 173 ? -11.437 12.314 7.096 1.00 87.50 173 SER A N 1
ATOM 1394 C CA . SER A 1 173 ? -11.422 12.716 5.684 1.00 87.50 173 SER A CA 1
ATOM 1395 C C . SER A 1 173 ? -11.607 11.548 4.708 1.00 87.50 173 SER A C 1
ATOM 1397 O O . SER A 1 173 ? -12.088 11.753 3.596 1.00 87.50 173 SER A O 1
ATOM 1399 N N . LEU A 1 174 ? -11.292 10.313 5.113 1.00 85.19 174 LEU A N 1
ATOM 1400 C CA . LEU A 1 174 ? -11.353 9.138 4.236 1.00 85.19 174 LEU A CA 1
ATOM 1401 C C . LEU A 1 174 ? -12.778 8.586 4.028 1.00 85.19 174 LEU A C 1
ATOM 1403 O O . LEU A 1 174 ? -12.961 7.677 3.216 1.00 85.19 174 LEU A O 1
ATOM 1407 N N . THR A 1 175 ? -13.793 9.144 4.708 1.00 84.62 175 THR A N 1
ATOM 1408 C CA . THR A 1 175 ? -15.220 8.771 4.586 1.00 84.62 175 THR A CA 1
ATOM 1409 C C . THR A 1 175 ? -15.441 7.249 4.652 1.00 84.62 175 THR A C 1
ATOM 1411 O O . THR A 1 175 ? -15.896 6.611 3.700 1.00 84.62 175 THR A O 1
ATOM 1414 N N . ILE A 1 176 ? -15.086 6.641 5.787 1.00 86.75 176 ILE A N 1
ATOM 1415 C CA . ILE A 1 176 ? -15.190 5.191 6.023 1.00 86.75 176 ILE A CA 1
ATOM 1416 C C . ILE A 1 176 ? -16.319 4.927 7.022 1.00 86.75 176 ILE A C 1
ATOM 1418 O O . ILE A 1 176 ? -16.524 5.692 7.964 1.00 86.75 176 ILE A O 1
ATOM 1422 N N . LYS A 1 177 ? -17.065 3.829 6.843 1.00 89.50 177 LYS A N 1
ATOM 1423 C CA . LYS A 1 177 ? -18.068 3.426 7.840 1.00 89.50 177 LYS A CA 1
ATOM 1424 C C . LYS A 1 177 ? -17.358 3.047 9.135 1.00 89.50 177 LYS A C 1
ATOM 1426 O O . LYS A 1 177 ? -16.453 2.218 9.111 1.00 89.50 177 LYS A O 1
ATOM 1431 N N . TYR A 1 178 ? -17.842 3.573 10.254 1.00 90.12 178 TYR A N 1
ATOM 1432 C CA . TYR A 1 178 ? -17.252 3.363 11.578 1.00 90.12 178 TYR A CA 1
ATOM 1433 C C . TYR A 1 178 ? -16.934 1.891 11.886 1.00 90.12 178 TYR A C 1
ATOM 1435 O O . TYR A 1 178 ? -15.820 1.581 12.285 1.00 90.12 178 TYR A O 1
ATOM 1443 N N . GLY A 1 179 ? -17.867 0.968 11.616 1.00 89.25 179 GLY A N 1
ATOM 1444 C CA . GLY A 1 179 ? -17.649 -0.461 11.876 1.00 89.25 179 GLY A CA 1
ATOM 1445 C C . GLY A 1 179 ? -16.505 -1.078 11.062 1.00 89.25 179 GLY A C 1
ATOM 1446 O O . GLY A 1 179 ? -15.766 -1.897 11.589 1.00 89.25 179 GLY A O 1
ATOM 1447 N N . ILE A 1 180 ? -16.309 -0.643 9.811 1.00 90.62 180 ILE A N 1
ATOM 1448 C CA . ILE A 1 180 ? -15.177 -1.094 8.983 1.00 90.62 180 ILE A CA 1
ATOM 1449 C C . ILE A 1 180 ? -13.877 -0.536 9.559 1.00 90.62 180 ILE A C 1
ATOM 1451 O O . ILE A 1 180 ? -12.902 -1.261 9.713 1.00 90.62 180 ILE A O 1
ATOM 1455 N N . PHE A 1 181 ? -13.873 0.754 9.899 1.00 93.25 181 PHE A N 1
ATOM 1456 C CA . PHE A 1 181 ? -12.697 1.405 10.465 1.00 93.25 181 PHE A CA 1
ATOM 1457 C C . PHE A 1 181 ? -12.274 0.766 11.795 1.00 93.25 181 PHE A C 1
ATOM 1459 O O . PHE A 1 181 ? -11.088 0.552 12.023 1.00 93.25 181 PHE A O 1
ATOM 1466 N N . GLN A 1 182 ? -13.239 0.392 12.636 1.00 93.50 182 GLN A N 1
ATOM 1467 C CA . GLN A 1 182 ? -12.989 -0.343 13.871 1.00 93.50 182 GLN A CA 1
ATOM 1468 C C . GLN A 1 182 ? -12.308 -1.691 13.608 1.00 93.50 182 GLN A C 1
ATOM 1470 O O . GLN A 1 182 ? -11.298 -1.981 14.243 1.00 93.50 182 GLN A O 1
ATOM 1475 N N . SER A 1 183 ? -12.796 -2.478 12.643 1.00 93.31 183 SER A N 1
ATOM 1476 C CA . SER A 1 183 ? -12.155 -3.739 12.249 1.00 93.31 183 SER A CA 1
ATOM 1477 C C . SER A 1 183 ? -10.720 -3.536 11.754 1.00 93.31 183 SER A C 1
ATOM 1479 O O . SER A 1 183 ? -9.835 -4.279 12.169 1.00 93.31 183 SER A O 1
ATOM 1481 N N . ILE A 1 184 ? -10.476 -2.513 10.923 1.00 94.19 184 ILE A N 1
ATOM 1482 C CA . ILE A 1 184 ? -9.128 -2.184 10.425 1.00 94.19 184 ILE A CA 1
ATOM 1483 C C . ILE A 1 184 ? -8.202 -1.798 11.580 1.00 94.19 184 ILE A C 1
ATOM 1485 O O . ILE A 1 184 ? -7.078 -2.283 11.654 1.00 94.19 184 ILE A O 1
ATOM 1489 N N . TYR A 1 185 ? -8.661 -0.940 12.493 1.00 94.62 185 TYR A N 1
ATOM 1490 C CA . TYR A 1 185 ? -7.847 -0.501 13.623 1.00 94.62 185 TYR A CA 1
ATOM 1491 C C . TYR A 1 185 ? -7.482 -1.668 14.544 1.00 94.62 185 TYR A C 1
ATOM 1493 O O . TYR A 1 185 ? -6.331 -1.772 14.963 1.00 94.62 185 TYR A O 1
ATOM 1501 N N . THR A 1 186 ? -8.435 -2.557 14.844 1.00 93.81 186 THR A N 1
ATOM 1502 C CA . THR A 1 186 ? -8.162 -3.763 15.638 1.00 93.81 186 THR A CA 1
ATOM 1503 C C . THR A 1 186 ? -7.143 -4.656 14.937 1.00 93.81 186 THR A C 1
ATOM 1505 O O . THR A 1 186 ? -6.142 -5.007 15.552 1.00 93.81 186 THR A O 1
ATOM 1508 N N . TYR A 1 187 ? -7.336 -4.931 13.643 1.00 93.56 187 TYR A N 1
ATOM 1509 C CA . TYR A 1 187 ? -6.395 -5.714 12.842 1.00 93.56 187 TYR A CA 1
ATOM 1510 C C . TYR A 1 187 ? -4.976 -5.126 12.867 1.00 93.56 187 TYR A C 1
ATOM 1512 O O . TYR A 1 187 ? -4.022 -5.804 13.248 1.00 93.56 187 TYR A O 1
ATOM 1520 N N . TRP A 1 188 ? -4.837 -3.838 12.545 1.00 94.25 188 TRP A N 1
ATOM 1521 C CA . TRP A 1 188 ? -3.548 -3.145 12.535 1.00 94.25 188 TRP A CA 1
ATOM 1522 C C . TRP A 1 188 ? -2.873 -3.147 13.912 1.00 94.25 188 TRP A C 1
ATOM 1524 O O . TRP A 1 188 ? -1.662 -3.368 14.014 1.00 94.25 188 TRP A O 1
ATOM 1534 N N . LYS A 1 189 ? -3.641 -2.915 14.982 1.00 91.69 189 LYS A N 1
ATOM 1535 C CA . LYS A 1 189 ? -3.128 -2.894 16.354 1.00 91.69 189 LYS A CA 1
ATOM 1536 C C . LYS A 1 189 ? -2.610 -4.266 16.778 1.00 91.69 189 LYS A C 1
ATOM 1538 O O . LYS A 1 189 ? -1.529 -4.346 17.369 1.00 91.69 189 LYS A O 1
ATOM 1543 N N . ASP A 1 190 ? -3.353 -5.322 16.466 1.00 90.75 190 ASP A N 1
ATOM 1544 C CA . ASP A 1 190 ? -2.978 -6.696 16.792 1.00 90.75 190 ASP A CA 1
ATOM 1545 C C . ASP A 1 190 ? -1.736 -7.109 15.995 1.00 90.75 190 ASP A C 1
ATOM 1547 O O . ASP A 1 190 ? -0.744 -7.539 16.590 1.00 90.75 190 ASP A O 1
ATOM 1551 N N . LYS A 1 191 ? -1.719 -6.847 14.680 1.00 88.31 191 LYS A N 1
ATOM 1552 C CA . LYS A 1 191 ? -0.555 -7.079 13.809 1.00 88.31 191 LYS A CA 1
ATOM 1553 C C . LYS A 1 191 ? 0.684 -6.356 14.333 1.00 88.31 191 LYS A C 1
ATOM 1555 O O . LYS A 1 191 ? 1.738 -6.966 14.499 1.00 88.31 191 LYS A O 1
ATOM 1560 N N . THR A 1 192 ? 0.567 -5.076 14.678 1.00 83.44 192 THR A N 1
ATOM 1561 C CA . THR A 1 192 ? 1.693 -4.262 15.173 1.00 83.44 192 THR A CA 1
ATOM 1562 C C . THR A 1 192 ? 2.206 -4.737 16.529 1.00 83.44 192 THR A C 1
ATOM 1564 O O . THR A 1 192 ? 3.416 -4.772 16.754 1.00 83.44 192 THR A O 1
ATOM 1567 N N . SER A 1 193 ? 1.305 -5.196 17.397 1.00 76.75 193 SER A N 1
ATOM 1568 C CA . SER A 1 193 ? 1.670 -5.807 18.677 1.00 76.75 193 SER A CA 1
ATOM 1569 C C . SER A 1 193 ? 2.363 -7.166 18.488 1.00 76.75 193 SER A C 1
ATOM 1571 O O . SER A 1 193 ? 3.237 -7.535 19.274 1.00 76.75 193 SER A O 1
ATOM 1573 N N . MET A 1 194 ? 2.007 -7.906 17.431 1.00 68.88 194 MET A N 1
ATOM 1574 C CA . MET A 1 194 ? 2.489 -9.264 17.159 1.00 68.88 194 MET A CA 1
ATOM 1575 C C . MET A 1 194 ? 3.750 -9.332 16.281 1.00 68.88 194 MET A C 1
ATOM 1577 O O . MET A 1 194 ? 4.408 -10.375 16.269 1.00 68.88 194 MET A O 1
ATOM 1581 N N . LYS A 1 195 ? 4.164 -8.232 15.628 1.00 64.88 195 LYS A N 1
ATOM 1582 C CA . LYS A 1 195 ? 5.403 -8.135 14.816 1.00 64.88 195 LYS A CA 1
ATOM 1583 C C . LYS A 1 195 ? 6.677 -8.619 15.544 1.00 64.88 195 LYS A C 1
ATOM 1585 O O . LYS A 1 195 ? 7.646 -8.981 14.886 1.00 64.88 195 LYS A O 1
ATOM 1590 N N . PHE A 1 196 ? 6.676 -8.702 16.880 1.00 52.91 196 PHE A N 1
ATOM 1591 C CA . PHE A 1 196 ? 7.773 -9.279 17.676 1.00 52.91 196 PHE A CA 1
ATOM 1592 C C . PHE A 1 196 ? 7.595 -10.753 18.083 1.00 52.91 196 PHE A C 1
ATOM 1594 O O . PHE A 1 196 ? 8.577 -11.409 18.416 1.00 52.91 196 PHE A O 1
ATOM 1601 N N . LEU A 1 197 ? 6.381 -11.310 18.073 1.00 48.06 197 LEU A N 1
ATOM 1602 C CA . LEU A 1 197 ? 6.150 -12.700 18.494 1.00 48.06 197 LEU A CA 1
ATOM 1603 C C . LEU A 1 197 ? 6.515 -13.713 17.393 1.00 48.06 197 LEU A C 1
ATOM 1605 O O . LEU A 1 197 ? 6.958 -14.822 17.699 1.00 48.06 197 LEU A O 1
ATOM 1609 N N . SER A 1 198 ? 6.406 -13.327 16.117 1.00 47.31 198 SER A N 1
ATOM 1610 C CA . SER A 1 198 ? 6.712 -14.204 14.974 1.00 47.31 198 SER A CA 1
ATOM 1611 C C . SER A 1 198 ? 8.211 -14.536 14.851 1.00 47.31 198 SER A C 1
ATOM 1613 O O . SER A 1 198 ? 8.586 -15.693 14.646 1.00 47.31 198 SER A O 1
ATOM 1615 N N . THR A 1 199 ? 9.102 -13.571 15.112 1.00 47.22 199 THR A N 1
ATOM 1616 C CA . THR A 1 199 ? 10.561 -13.798 15.124 1.00 47.22 199 THR A CA 1
ATOM 1617 C C . THR A 1 199 ? 11.012 -14.742 16.243 1.00 47.22 199 THR A C 1
ATOM 1619 O O . THR A 1 199 ? 11.967 -15.501 16.056 1.00 47.22 199 THR A O 1
ATOM 1622 N N . TYR A 1 200 ? 10.306 -14.773 17.378 1.00 43.69 200 TYR A N 1
ATOM 1623 C CA . TYR A 1 200 ? 10.591 -15.700 18.481 1.00 43.69 200 TYR A CA 1
ATOM 1624 C C . TYR A 1 200 ? 10.021 -17.107 18.267 1.00 43.69 200 TYR A C 1
ATOM 1626 O O . TYR A 1 200 ? 10.622 -18.080 18.723 1.00 43.69 200 TYR A O 1
ATOM 1634 N N . SER A 1 201 ? 8.909 -17.251 17.541 1.00 43.69 201 SER A N 1
ATOM 1635 C CA . SER A 1 201 ? 8.379 -18.574 17.187 1.00 43.69 201 SER A CA 1
ATOM 1636 C C . SER A 1 201 ? 9.323 -19.318 16.234 1.00 43.69 201 SER A C 1
ATOM 1638 O O . SER A 1 201 ? 9.669 -20.472 16.493 1.00 43.69 201 SER A O 1
ATOM 1640 N N . TYR A 1 202 ? 9.837 -18.636 15.204 1.00 41.72 202 TYR A N 1
ATOM 1641 C CA . TYR A 1 202 ? 10.737 -19.249 14.221 1.00 41.72 202 TYR A CA 1
ATOM 1642 C C . TYR A 1 202 ? 12.120 -19.588 14.805 1.00 41.72 202 TYR A C 1
ATOM 1644 O O . TYR A 1 202 ? 12.692 -20.634 14.500 1.00 41.72 202 TYR A O 1
ATOM 1652 N N . THR A 1 203 ? 12.652 -18.755 15.707 1.00 44.31 203 THR A N 1
ATOM 1653 C CA . THR A 1 203 ? 13.936 -19.033 16.378 1.00 44.31 203 THR A CA 1
ATOM 1654 C C . THR A 1 203 ? 13.816 -20.083 17.486 1.00 44.31 203 THR A C 1
ATOM 1656 O O . THR A 1 203 ? 14.707 -20.920 17.619 1.00 44.31 203 THR A O 1
ATOM 1659 N N . SER A 1 204 ? 12.702 -20.137 18.225 1.00 40.53 204 SER A N 1
ATOM 1660 C CA . SER A 1 204 ? 12.449 -21.201 19.212 1.00 40.53 204 SER A CA 1
ATOM 1661 C C . SER A 1 204 ? 12.285 -22.583 18.561 1.00 40.53 204 SER A C 1
ATOM 1663 O O . SER A 1 204 ? 12.738 -23.585 19.120 1.00 40.53 204 SER A O 1
ATOM 1665 N N . MET A 1 205 ? 11.714 -22.652 17.351 1.00 43.72 205 MET A N 1
ATOM 1666 C CA . MET A 1 205 ? 11.624 -23.899 16.580 1.00 43.72 205 MET A CA 1
ATOM 1667 C C . MET A 1 205 ? 12.996 -24.400 16.100 1.00 43.72 205 MET A C 1
ATOM 1669 O O . MET A 1 205 ? 13.245 -25.603 16.128 1.00 43.72 205 MET A O 1
ATOM 1673 N N . ILE A 1 206 ? 13.913 -23.498 15.728 1.00 49.03 206 ILE A N 1
ATOM 1674 C CA . ILE A 1 206 ? 15.273 -23.869 15.299 1.00 49.03 206 ILE A CA 1
ATOM 1675 C C . ILE A 1 206 ? 16.142 -24.319 16.486 1.00 49.03 206 ILE A C 1
ATOM 1677 O O . ILE A 1 206 ? 16.941 -25.242 16.343 1.00 49.03 206 ILE A O 1
ATOM 1681 N N . ILE A 1 207 ? 15.972 -23.729 17.675 1.00 50.16 207 ILE A N 1
ATOM 1682 C CA . ILE A 1 207 ? 16.797 -24.070 18.848 1.00 50.16 207 ILE A CA 1
ATOM 1683 C C . ILE A 1 207 ? 16.328 -25.377 19.519 1.00 50.16 207 ILE A C 1
ATOM 1685 O O . ILE A 1 207 ? 17.157 -26.151 19.996 1.00 50.16 207 ILE A O 1
ATOM 1689 N N . ASN A 1 208 ? 15.026 -25.686 19.509 1.00 44.62 208 ASN A N 1
ATOM 1690 C CA . ASN A 1 208 ? 14.491 -26.909 20.130 1.00 44.62 208 ASN A CA 1
ATOM 1691 C C . ASN A 1 208 ? 14.506 -28.152 19.215 1.00 44.62 208 ASN A C 1
ATOM 1693 O O . ASN A 1 208 ? 14.129 -29.237 19.654 1.00 44.62 208 ASN A O 1
ATOM 1697 N N . GLY A 1 209 ? 14.965 -28.029 17.965 1.00 47.53 209 GLY A N 1
ATOM 1698 C CA . GLY A 1 209 ? 15.071 -29.142 17.012 1.00 47.53 209 GLY A CA 1
ATOM 1699 C C . GLY A 1 209 ? 16.319 -30.026 17.155 1.00 47.53 209 GLY A C 1
ATOM 1700 O O . GLY A 1 209 ? 16.437 -31.012 16.434 1.00 47.53 209 GLY A O 1
ATOM 1701 N N . HIS A 1 210 ? 17.250 -29.709 18.065 1.00 46.22 210 HIS A N 1
ATOM 1702 C CA . HIS A 1 210 ? 18.546 -30.400 18.175 1.00 46.22 210 HIS A CA 1
ATOM 1703 C C . HIS A 1 210 ? 18.810 -31.080 19.528 1.00 46.22 210 HIS A C 1
ATOM 1705 O O . HIS A 1 210 ? 19.945 -31.145 19.991 1.00 46.22 210 HIS A O 1
ATOM 1711 N N . CYS A 1 211 ? 17.779 -31.643 20.161 1.00 45.19 211 CYS A N 1
ATOM 1712 C CA . CYS A 1 211 ? 17.984 -32.542 21.299 1.00 45.19 211 CY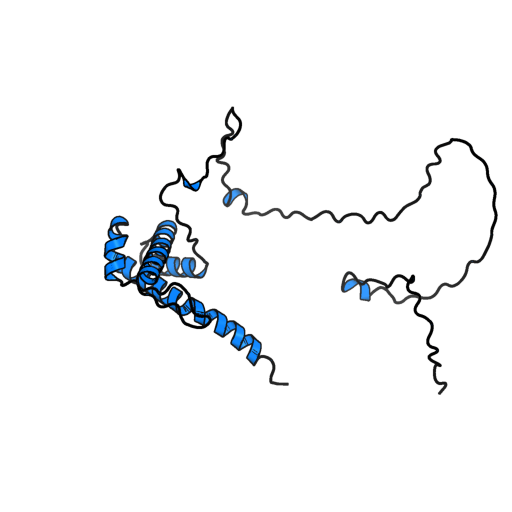S A CA 1
ATOM 1713 C C . CYS A 1 211 ? 16.912 -33.637 21.336 1.00 45.19 211 CYS A C 1
ATOM 1715 O O . CYS A 1 211 ? 15.962 -33.557 22.106 1.00 45.19 211 CYS A O 1
ATOM 1717 N N . ASN A 1 212 ? 17.031 -34.616 20.436 1.00 43.50 212 ASN A N 1
ATOM 1718 C CA . ASN A 1 212 ? 16.561 -35.993 20.628 1.00 43.50 212 ASN A CA 1
ATOM 1719 C C . ASN A 1 212 ? 17.067 -36.864 19.467 1.00 43.50 212 ASN A C 1
ATOM 1721 O O . ASN A 1 212 ? 16.384 -37.034 18.457 1.00 43.50 212 ASN A O 1
ATOM 1725 N N . GLN A 1 213 ? 18.276 -37.399 19.631 1.00 38.66 213 GLN A N 1
ATOM 1726 C CA . GLN A 1 213 ? 18.711 -38.682 19.076 1.00 38.66 213 GLN A CA 1
ATOM 1727 C C . GLN A 1 213 ? 19.740 -39.297 20.019 1.00 38.66 213 GLN A C 1
ATOM 1729 O O . GLN A 1 213 ? 20.624 -38.539 20.479 1.00 38.66 213 GLN A O 1
#

Foldseek 3Di:
DDPPDPDPDPDDPPPDDDDDPDPVVVPPPPDDDDDDDDDDDDDDDDDDDDPPPPPPPDPPVPDDDDDDDDDPCCCVVDPPPDDDDPDDDDDDPPVPPDDDDQPFDDDPVNVVVLVVVCVVPVFDDRVLLSVLLSVLVVVQQVQCVVVVNNDDDVQAQDDRPDDLVNSCVVCVVSVHDPVVSVVSVVVSNVCSRCVRVVVVVVVVVVVVPPPDD

InterPro domains:
  IPR019542 Enhancer of polycomb-like, N-terminal [PF10513] (32-137)
  IPR024943 Enhancer of polycomb protein [PTHR14898] (1-191)